Protein AF-A0A819LZ90-F1 (afdb_monomer_lite)

Sequence (327 aa):
RISDEIYHKLECEAYKKFSKEIKFEEFVIPRMIARLITRLNIDGGQPEHDLCINVPKSIDRRTWYDLLGHRDEIICSDRHLNVWLKTIKQIELLFKDKFNNIDLLEIFGKILINRFRVGFIENLFNGRLAIGWAIYLTTSRFNHSCQPDLLQCSYDINMRLKFSDSNKIIPQTTLEFDKLTVSYRHQNDFRLKSPLTYVPNRIQRRTFVSFFFFNCHCIYCNDDLCNRYDESATNHLCYKCGNPLILQLYSQKPNLSIINCISKNNSCQTEQIIDYVNISIIDYTEQSIDIYEEKLSNIQQILHENSILLLQEREKLFFVYQKLIND

pLDDT: mean 72.23, std 19.8, range [34.97, 97.94]

Radius of gyration: 25.4 Å; chains: 1; bounding box: 71×55×56 Å

Secondary structure (DSSP, 8-state):
---HHHHHHHHHHHHHHHTTT--GGGGHHHHHHHHHHHHHHHHTT--SS-SBTTS-TTS----GGGS---HHHHHT-HHHHHHHHHHHHHHHHHSTTTTTTS-HHHHHHHHHHHEEEEESSTTGGG---EEEEEE-TTGGGSEE-SS-SEEEEEETTEEEEEESSTTPPPPSS---TTT-EE-HHHHH-TT-SSTTS----HHHHHHHHGGGT----SHHHH-HHHHHHHHHHTT-B-TTT-PBEEEEE-TT-TTEEEEEE---STTS-S--EEEEEE-GGGSS-TTHHHHHHHHHHHHHHHH-TTHHHHHHHHHHHHHHHHHHHH-

Structure (mmCIF, N/CA/C/O backbone):
data_AF-A0A819LZ90-F1
#
_entry.id   AF-A0A819LZ90-F1
#
loop_
_atom_site.group_PDB
_atom_site.id
_atom_site.type_symbol
_atom_site.label_atom_id
_atom_site.label_alt_id
_atom_site.label_comp_id
_atom_site.label_asym_id
_atom_site.label_entity_id
_atom_site.label_seq_id
_atom_site.pdbx_PDB_ins_code
_atom_site.Cartn_x
_atom_site.Cartn_y
_atom_site.Cartn_z
_atom_site.occupancy
_atom_site.B_iso_or_equiv
_atom_site.auth_seq_id
_atom_site.auth_comp_id
_atom_site.auth_asym_id
_atom_site.auth_atom_id
_atom_site.pdbx_PDB_model_num
ATOM 1 N N . ARG A 1 1 ? -15.320 14.036 0.146 1.00 71.94 1 ARG A N 1
ATOM 2 C CA . ARG A 1 1 ? -14.318 13.882 1.242 1.00 71.94 1 ARG A CA 1
ATOM 3 C C . ARG A 1 1 ? -15.086 13.770 2.552 1.00 71.94 1 ARG A C 1
ATOM 5 O O . ARG A 1 1 ? -16.039 14.514 2.706 1.00 71.94 1 ARG A O 1
ATOM 12 N N . ILE A 1 2 ? -14.730 12.857 3.458 1.00 79.56 2 ILE A N 1
ATOM 13 C CA . ILE A 1 2 ? -15.328 12.870 4.808 1.00 79.56 2 ILE A CA 1
ATOM 14 C C . ILE A 1 2 ? -14.640 13.954 5.636 1.00 79.56 2 ILE A C 1
ATOM 16 O O . ILE A 1 2 ? -13.423 14.116 5.519 1.00 79.56 2 ILE A O 1
ATOM 20 N N . SER A 1 3 ? -15.423 14.700 6.417 1.00 85.94 3 SER A N 1
ATOM 21 C CA . SER A 1 3 ? -14.909 15.736 7.317 1.00 85.94 3 SER A CA 1
ATOM 22 C C . SER A 1 3 ? -13.893 15.140 8.292 1.00 85.94 3 SER A C 1
ATOM 24 O O . SER A 1 3 ? -14.154 14.097 8.895 1.00 85.94 3 SER A O 1
ATOM 26 N N . ASP A 1 4 ? -12.747 15.804 8.467 1.00 87.44 4 ASP A N 1
ATOM 27 C CA . ASP A 1 4 ? -11.732 15.350 9.426 1.00 87.44 4 ASP A CA 1
ATOM 28 C C . ASP A 1 4 ? -12.251 15.398 10.867 1.00 87.44 4 ASP A C 1
ATOM 30 O O . ASP A 1 4 ? -11.802 14.615 11.692 1.00 87.44 4 ASP A O 1
ATOM 34 N N . GLU A 1 5 ? -13.269 16.216 11.155 1.00 91.31 5 GLU A N 1
ATOM 35 C CA . GLU A 1 5 ? -13.910 16.296 12.471 1.00 91.31 5 GLU A CA 1
ATOM 36 C C . GLU A 1 5 ? -14.398 14.929 12.977 1.00 91.31 5 GLU A C 1
ATOM 38 O O . GLU A 1 5 ? -14.218 14.600 14.150 1.00 91.31 5 GLU A O 1
ATOM 43 N N . ILE A 1 6 ? -14.942 14.093 12.084 1.00 89.81 6 ILE A N 1
ATOM 44 C CA . ILE A 1 6 ? -15.429 12.749 12.425 1.00 89.81 6 ILE A CA 1
ATOM 45 C C . ILE A 1 6 ? -14.265 11.867 12.899 1.00 89.81 6 ILE A C 1
ATOM 47 O O . ILE A 1 6 ? -14.357 11.204 13.934 1.00 89.81 6 ILE A O 1
ATOM 51 N N . TYR A 1 7 ? -13.146 11.889 12.171 1.00 90.50 7 TYR A N 1
ATOM 52 C CA . TYR A 1 7 ? -11.953 11.120 12.530 1.00 90.50 7 TYR A CA 1
ATOM 53 C C . TYR A 1 7 ? -11.246 11.698 13.755 1.00 90.50 7 TYR A C 1
ATOM 55 O O . TYR A 1 7 ? -10.801 10.948 14.622 1.00 90.50 7 TYR A O 1
ATOM 63 N N . HIS A 1 8 ? -11.166 13.024 13.850 1.00 90.44 8 HIS A N 1
ATOM 64 C CA . HIS A 1 8 ? -10.570 13.713 14.980 1.00 90.44 8 HIS A CA 1
ATOM 65 C C . HIS A 1 8 ? -11.321 13.387 16.265 1.00 90.44 8 HIS A C 1
ATOM 67 O O . HIS A 1 8 ? -10.682 13.050 17.251 1.00 90.44 8 HIS A O 1
ATOM 73 N N . LYS A 1 9 ? -12.658 13.420 16.268 1.00 90.81 9 LYS A N 1
ATOM 74 C CA . LYS A 1 9 ? -13.456 13.068 17.450 1.00 90.81 9 LYS A CA 1
ATOM 75 C C . LYS A 1 9 ? -13.169 11.639 17.918 1.00 90.81 9 LYS A C 1
ATOM 77 O O . LYS A 1 9 ? -12.928 11.428 19.104 1.00 90.81 9 LYS A O 1
ATOM 82 N N . LEU A 1 10 ? -13.126 10.687 16.981 1.00 87.81 10 LEU A N 1
ATOM 83 C CA . LEU A 1 10 ? -12.808 9.285 17.264 1.00 87.81 10 LEU A CA 1
ATOM 84 C C . LEU A 1 10 ? -11.426 9.119 17.917 1.00 87.81 10 LEU A C 1
ATOM 86 O O . LEU A 1 10 ? -11.282 8.356 18.871 1.00 87.81 10 LEU A O 1
ATOM 90 N N . GLU A 1 11 ? -10.418 9.818 17.399 1.00 89.88 11 GLU A N 1
ATOM 91 C CA . GLU A 1 11 ? -9.031 9.726 17.863 1.00 89.88 11 GLU A CA 1
ATOM 92 C C . GLU A 1 11 ? -8.775 10.539 19.143 1.00 89.88 11 GLU A C 1
ATOM 94 O O . GLU A 1 11 ? -8.084 10.076 20.046 1.00 89.88 11 GLU A O 1
ATOM 99 N N . CYS A 1 12 ? -9.329 11.746 19.247 1.00 89.38 12 CYS A N 1
ATOM 100 C CA . CYS A 1 12 ? -9.069 12.706 20.321 1.00 89.38 12 CYS A CA 1
ATOM 101 C C . CYS A 1 12 ? -9.483 12.159 21.691 1.00 89.38 12 CYS A C 1
ATOM 103 O O . CYS A 1 12 ? -8.743 12.309 22.664 1.00 89.38 12 CYS A O 1
ATOM 105 N N . GLU A 1 13 ? -10.625 11.472 21.768 1.00 83.25 13 GLU A N 1
ATOM 106 C CA . GLU A 1 13 ? -11.078 10.802 22.993 1.00 83.25 13 GLU A CA 1
ATOM 107 C C . GLU A 1 13 ? -10.099 9.709 23.439 1.00 83.25 13 GLU A C 1
ATOM 109 O O . GLU A 1 13 ? -9.698 9.675 24.605 1.00 83.25 13 GLU A O 1
ATOM 114 N N . ALA A 1 14 ? -9.663 8.861 22.502 1.00 83.31 14 ALA A N 1
ATOM 115 C CA . ALA A 1 14 ? -8.694 7.804 22.772 1.00 83.31 14 ALA A CA 1
ATOM 116 C C . ALA A 1 14 ? -7.353 8.394 23.237 1.00 83.31 14 ALA A C 1
ATOM 118 O O . ALA A 1 14 ? -6.800 7.982 24.256 1.00 83.31 14 ALA A O 1
ATOM 119 N N . TYR A 1 15 ? -6.849 9.420 22.551 1.00 83.25 15 TYR A N 1
ATOM 120 C CA . TYR A 1 15 ? -5.551 10.011 22.869 1.00 83.25 15 TYR A CA 1
ATOM 121 C C . TYR A 1 15 ? -5.532 10.807 24.164 1.00 83.25 15 TYR A C 1
ATOM 123 O O . TYR A 1 15 ? -4.546 10.725 24.895 1.00 83.25 15 TYR A O 1
ATOM 131 N N . LYS A 1 16 ? -6.603 11.528 24.509 1.00 85.69 16 LYS A N 1
ATOM 132 C CA . LYS A 1 16 ? -6.686 12.232 25.800 1.00 85.69 16 LYS A CA 1
ATOM 133 C C . LYS A 1 16 ? -6.443 11.283 26.971 1.00 85.69 16 LYS A C 1
ATOM 135 O O . LYS A 1 16 ? -5.742 11.652 27.909 1.00 85.69 16 LYS A O 1
ATOM 140 N N . LYS A 1 17 ? -6.948 10.050 26.875 1.00 82.94 17 LYS A N 1
ATOM 141 C CA . LYS A 1 17 ? -6.811 9.024 27.911 1.00 82.94 17 LYS A CA 1
ATOM 142 C C . LYS A 1 17 ? -5.381 8.487 28.067 1.00 82.94 17 LYS A C 1
ATOM 144 O O . LYS A 1 17 ? -4.990 8.177 29.184 1.00 82.94 17 LYS A O 1
ATOM 149 N N . PHE A 1 18 ? -4.602 8.412 26.984 1.00 80.06 18 PHE A N 1
ATOM 150 C CA . PHE A 1 18 ? -3.294 7.730 26.963 1.00 80.06 18 PHE A CA 1
ATOM 151 C C . PHE A 1 18 ? -2.093 8.639 26.628 1.00 80.06 18 PHE A C 1
ATOM 153 O O . PHE A 1 18 ? -0.970 8.164 26.474 1.00 80.06 18 PHE A O 1
ATOM 160 N N . SER A 1 19 ? -2.309 9.954 26.527 1.00 70.12 19 SER A N 1
ATOM 161 C CA . SER A 1 19 ? -1.333 10.936 26.018 1.00 70.12 19 SER A CA 1
ATOM 162 C C . SER A 1 19 ? -0.007 11.036 26.784 1.00 70.12 19 SER A C 1
ATOM 164 O O . SER A 1 19 ? 0.964 11.540 26.226 1.00 70.12 19 SER A O 1
ATOM 166 N N . LYS A 1 20 ? 0.060 10.578 28.040 1.00 71.69 20 LYS A N 1
ATOM 167 C CA . LYS A 1 20 ? 1.259 10.709 28.886 1.00 71.69 20 LYS A CA 1
ATOM 168 C C . LYS A 1 20 ? 2.236 9.536 28.790 1.00 71.69 20 LYS A C 1
ATOM 170 O O . LYS A 1 20 ? 3.389 9.697 29.169 1.00 71.69 20 LYS A O 1
ATOM 175 N N . GLU A 1 21 ? 1.796 8.380 28.301 1.00 70.75 21 GLU A N 1
ATOM 176 C CA . GLU A 1 21 ? 2.556 7.128 28.444 1.00 70.75 21 GLU A CA 1
ATOM 177 C C . GLU A 1 21 ? 3.064 6.562 27.117 1.00 70.75 21 GLU A C 1
ATOM 179 O O . GLU A 1 21 ? 3.872 5.635 27.123 1.00 70.75 21 GLU A O 1
ATOM 184 N N . ILE A 1 22 ? 2.618 7.092 25.969 1.00 69.94 22 ILE A N 1
ATOM 185 C CA . ILE A 1 22 ? 2.809 6.390 24.698 1.00 69.94 22 ILE A CA 1
ATOM 186 C C . ILE A 1 22 ? 3.332 7.289 23.580 1.00 69.94 22 ILE A C 1
ATOM 188 O O . ILE A 1 22 ? 2.830 8.383 23.331 1.00 69.94 22 ILE A O 1
ATOM 192 N N . LYS A 1 23 ? 4.333 6.778 22.855 1.00 74.81 23 LYS A N 1
ATOM 193 C CA . LYS A 1 23 ? 4.876 7.400 21.645 1.00 74.81 23 LYS A CA 1
ATOM 194 C C . LYS A 1 23 ? 3.886 7.249 20.488 1.00 74.81 23 LYS A C 1
ATOM 196 O O . LYS A 1 23 ? 3.601 6.143 20.035 1.00 74.81 23 LYS A O 1
ATOM 201 N N . PHE A 1 24 ? 3.392 8.375 19.978 1.00 68.25 24 PHE A N 1
ATOM 202 C CA . PHE A 1 24 ? 2.347 8.426 18.946 1.00 68.25 24 PHE A CA 1
ATOM 203 C C . PHE A 1 24 ? 2.719 7.752 17.618 1.00 68.25 24 PHE A C 1
ATOM 205 O O . PHE A 1 24 ? 1.842 7.270 16.900 1.00 68.25 24 PHE A O 1
ATOM 212 N N . GLU A 1 25 ? 4.010 7.696 17.299 1.00 71.56 25 GLU A N 1
ATOM 213 C CA . GLU A 1 25 ? 4.545 7.083 16.077 1.00 71.56 25 GLU A CA 1
ATOM 214 C C . GLU A 1 25 ? 4.212 5.587 15.974 1.00 71.56 25 GLU A C 1
ATOM 216 O O . GLU A 1 25 ? 4.117 5.042 14.876 1.00 71.56 25 GLU A O 1
ATOM 221 N N . GLU A 1 26 ? 3.958 4.922 17.103 1.00 77.00 26 GLU A N 1
ATOM 222 C CA . GLU A 1 26 ? 3.659 3.490 17.135 1.00 77.00 26 GLU A CA 1
ATOM 223 C C . GLU A 1 26 ? 2.219 3.142 16.734 1.00 77.00 26 GLU A C 1
ATOM 225 O O . GLU A 1 26 ? 1.914 1.964 16.557 1.00 77.00 26 GLU A O 1
ATOM 230 N N . PHE A 1 27 ? 1.334 4.133 16.568 1.00 87.12 27 PHE A N 1
ATOM 231 C CA . PHE A 1 27 ? -0.105 3.919 16.362 1.00 87.12 27 PHE A CA 1
ATOM 232 C C . PHE A 1 27 ? -0.605 4.173 14.942 1.00 87.12 27 PHE A C 1
ATOM 234 O O . PHE A 1 27 ? -1.814 4.236 14.717 1.00 87.12 27 PHE A O 1
ATOM 241 N N . VAL A 1 28 ? 0.289 4.309 13.964 1.00 89.44 28 VAL A N 1
ATOM 242 C CA . VAL A 1 28 ? -0.100 4.617 12.579 1.00 89.44 28 VAL A CA 1
ATOM 243 C C . VAL A 1 28 ? -1.114 3.607 12.030 1.00 89.44 28 VAL A C 1
ATOM 245 O O . VAL A 1 28 ? -2.172 4.011 11.553 1.00 89.44 28 VAL A O 1
ATOM 248 N N . ILE A 1 29 ? -0.839 2.303 12.138 1.00 93.06 29 ILE A N 1
ATOM 249 C CA . ILE A 1 29 ? -1.740 1.265 11.611 1.00 93.06 29 ILE A CA 1
ATOM 250 C C . ILE A 1 29 ? -3.075 1.210 12.382 1.00 93.06 29 ILE A C 1
ATOM 252 O O . ILE A 1 29 ? -4.112 1.270 11.718 1.00 93.06 29 ILE A O 1
ATOM 256 N N . PRO A 1 30 ? -3.111 1.180 13.733 1.00 93.75 30 PRO A N 1
ATOM 257 C CA . PRO A 1 30 ? -4.369 1.253 14.486 1.00 93.75 30 PRO A CA 1
ATOM 258 C C . PRO A 1 30 ? -5.264 2.437 14.098 1.00 93.75 30 PRO A C 1
ATOM 260 O O . PRO A 1 30 ? -6.471 2.271 13.927 1.00 93.75 30 PRO A O 1
ATOM 263 N N . ARG A 1 31 ? -4.681 3.628 13.898 1.00 93.25 31 ARG A N 1
ATOM 264 C CA . ARG A 1 31 ? -5.423 4.813 13.436 1.00 93.25 31 ARG A CA 1
ATOM 265 C C . ARG A 1 31 ? -6.001 4.620 12.043 1.00 93.25 31 ARG A C 1
ATOM 267 O O . ARG A 1 31 ? -7.163 4.946 11.816 1.00 93.25 31 ARG A O 1
ATOM 274 N N . MET A 1 32 ? -5.203 4.091 11.112 1.00 95.00 32 MET A N 1
ATOM 275 C CA . MET A 1 32 ? -5.673 3.807 9.754 1.00 95.00 32 MET A CA 1
ATOM 276 C C . MET A 1 32 ? -6.848 2.827 9.769 1.00 95.00 32 MET A C 1
ATOM 278 O O . MET A 1 32 ? -7.833 3.080 9.083 1.00 95.00 32 MET A O 1
ATOM 282 N N . ILE A 1 33 ? -6.782 1.771 10.588 1.00 96.19 33 ILE A N 1
ATOM 283 C CA . ILE A 1 33 ? -7.876 0.804 10.764 1.00 96.19 33 ILE A CA 1
ATOM 284 C C . ILE A 1 33 ? -9.141 1.506 11.272 1.00 96.19 33 ILE A C 1
ATOM 286 O O . ILE A 1 33 ? -10.199 1.384 10.659 1.00 96.19 33 ILE A O 1
ATOM 290 N N . ALA A 1 34 ? -9.037 2.303 12.338 1.00 95.00 34 ALA A N 1
ATOM 291 C CA . ALA A 1 34 ? -10.184 2.997 12.925 1.00 95.00 34 ALA A CA 1
ATOM 292 C C . ALA A 1 34 ? -10.837 4.004 11.955 1.00 95.00 34 ALA A C 1
ATOM 294 O O . ALA A 1 34 ? -12.065 4.042 11.810 1.00 95.00 34 ALA A O 1
ATOM 295 N N . ARG A 1 35 ? -10.021 4.799 11.247 1.00 94.56 35 ARG A N 1
ATOM 296 C CA . ARG A 1 35 ? -10.500 5.735 10.215 1.00 94.56 35 ARG A CA 1
ATOM 297 C C . ARG A 1 35 ? -11.158 4.995 9.053 1.00 94.56 35 ARG A C 1
ATOM 299 O O . ARG A 1 35 ? -12.199 5.430 8.572 1.00 94.56 35 ARG A O 1
ATOM 306 N N . LEU A 1 36 ? -10.588 3.874 8.624 1.00 95.69 36 LEU A N 1
ATOM 307 C CA . LEU A 1 36 ? -11.144 3.073 7.543 1.00 95.69 36 LEU A CA 1
ATOM 308 C C . LEU A 1 36 ? -12.479 2.435 7.928 1.00 95.69 36 LEU A C 1
ATOM 310 O O . LEU A 1 36 ? -13.421 2.546 7.161 1.00 95.69 36 LEU A O 1
ATOM 314 N N . ILE A 1 37 ? -12.610 1.830 9.108 1.00 95.62 37 ILE A N 1
ATOM 315 C CA . ILE A 1 37 ? -13.897 1.279 9.570 1.00 95.62 37 ILE A CA 1
ATOM 316 C C . ILE A 1 37 ? -14.975 2.366 9.568 1.00 95.62 37 ILE A C 1
ATOM 318 O O . ILE A 1 37 ? -16.079 2.166 9.068 1.00 95.62 37 ILE A O 1
ATOM 322 N N . THR A 1 38 ? -14.627 3.556 10.060 1.00 93.62 38 THR A N 1
ATOM 323 C CA . THR A 1 38 ? -15.525 4.716 10.035 1.00 93.62 38 THR A CA 1
ATOM 324 C C . THR A 1 38 ? -15.911 5.101 8.606 1.00 93.62 38 THR A C 1
ATOM 326 O O . THR A 1 38 ? -17.075 5.392 8.345 1.00 93.62 38 THR A O 1
ATOM 329 N N . ARG A 1 39 ? -14.956 5.066 7.667 1.00 93.12 39 ARG A N 1
ATOM 330 C CA . ARG A 1 39 ? -15.201 5.296 6.237 1.00 93.12 39 ARG A CA 1
ATOM 331 C C . ARG A 1 39 ? -16.165 4.258 5.658 1.00 93.12 39 ARG A C 1
ATOM 333 O O . ARG A 1 39 ? -17.146 4.656 5.043 1.00 93.12 39 ARG A O 1
ATOM 340 N N . LEU A 1 40 ? -15.915 2.970 5.904 1.00 94.81 40 LEU A N 1
ATOM 341 C CA . LEU A 1 40 ? -16.737 1.855 5.421 1.00 94.81 40 LEU A CA 1
ATOM 342 C C . LEU A 1 40 ? -18.180 1.946 5.924 1.00 94.81 40 LEU A C 1
ATOM 344 O O . LEU A 1 40 ? -19.102 1.685 5.163 1.00 94.81 40 LEU A O 1
ATOM 348 N N . ASN A 1 41 ? -18.392 2.393 7.162 1.00 93.75 41 ASN A N 1
ATOM 349 C CA . ASN A 1 41 ? -19.737 2.616 7.697 1.00 93.75 41 ASN A CA 1
ATOM 350 C C . ASN A 1 41 ? -20.488 3.772 7.012 1.00 93.75 41 ASN A C 1
ATOM 352 O O . ASN A 1 41 ? -21.708 3.844 7.119 1.00 93.75 41 ASN A O 1
ATOM 356 N N . ILE A 1 42 ? -19.775 4.691 6.354 1.00 93.31 42 ILE A N 1
ATOM 357 C CA . ILE A 1 42 ? -20.359 5.871 5.704 1.00 93.31 42 ILE A CA 1
ATOM 358 C C . ILE A 1 42 ? -20.635 5.614 4.222 1.00 93.31 42 ILE A C 1
ATOM 360 O O . ILE A 1 42 ? -21.714 5.952 3.751 1.00 93.31 42 ILE A O 1
ATOM 364 N N . ASP A 1 43 ? -19.675 5.053 3.483 1.00 93.75 43 ASP A N 1
ATOM 365 C CA . ASP A 1 43 ? -19.783 4.878 2.024 1.00 93.75 43 ASP A CA 1
ATOM 366 C C . ASP A 1 43 ? -19.741 3.419 1.557 1.00 93.75 43 ASP A C 1
ATOM 368 O O . ASP A 1 43 ? -19.630 3.150 0.361 1.00 93.75 43 ASP A O 1
ATOM 372 N N . GLY A 1 44 ? -19.779 2.462 2.484 1.00 94.56 44 GLY A N 1
ATOM 373 C CA . GLY A 1 44 ? -19.741 1.041 2.159 1.00 94.56 44 GLY A CA 1
ATOM 374 C C . GLY A 1 44 ? -18.448 0.589 1.481 1.00 94.56 44 GLY A C 1
ATOM 375 O O . GLY A 1 44 ? -18.433 -0.506 0.936 1.00 94.56 44 GLY A O 1
ATOM 376 N N . GLY A 1 45 ? -17.372 1.387 1.472 1.00 93.06 45 GLY A N 1
ATOM 377 C CA . GLY A 1 45 ? -16.132 1.060 0.758 1.00 93.06 45 GLY A CA 1
ATOM 378 C C . GLY A 1 45 ? -16.130 1.439 -0.723 1.00 93.06 45 GLY A C 1
ATOM 379 O O . GLY A 1 45 ? -15.274 0.956 -1.472 1.00 93.06 45 GLY A O 1
ATOM 380 N N . GLN A 1 46 ? -17.059 2.302 -1.140 1.00 93.25 46 GLN A N 1
ATOM 381 C CA . GLN A 1 46 ? -17.196 2.798 -2.510 1.00 93.25 46 GLN A CA 1
ATOM 382 C C . GLN A 1 46 ? -17.149 4.335 -2.529 1.00 93.25 46 GLN A C 1
ATOM 384 O O . GLN A 1 46 ? -18.182 5.001 -2.593 1.00 93.25 46 GLN A O 1
ATOM 389 N N . PRO A 1 47 ? -15.953 4.945 -2.447 1.00 90.19 47 PRO A N 1
ATOM 390 C CA . PRO A 1 47 ? -15.846 6.396 -2.413 1.00 90.19 47 PRO A CA 1
ATOM 391 C C . PRO A 1 47 ? -16.304 7.026 -3.737 1.00 90.19 47 PRO A C 1
ATOM 393 O O . PRO A 1 47 ? -15.824 6.668 -4.811 1.00 90.19 47 PRO A O 1
ATOM 396 N N . GLU A 1 48 ? -17.160 8.047 -3.654 1.00 87.31 48 GLU A N 1
ATOM 397 C CA . GLU A 1 48 ? -17.668 8.793 -4.824 1.00 87.31 48 GLU A CA 1
ATOM 398 C C . GLU A 1 48 ? -16.550 9.443 -5.664 1.00 87.31 48 GLU A C 1
ATOM 400 O O . GLU A 1 48 ? -16.627 9.555 -6.894 1.00 87.31 48 GLU A O 1
ATOM 405 N N . HIS A 1 49 ? -15.482 9.888 -4.997 1.00 86.00 49 HIS A N 1
ATOM 406 C CA . HIS A 1 49 ? -14.372 10.603 -5.615 1.00 86.00 49 HIS A CA 1
ATOM 407 C C . HIS A 1 49 ? -13.070 9.818 -5.496 1.00 86.00 49 HIS A C 1
ATOM 409 O O . HIS A 1 49 ? -12.672 9.425 -4.399 1.00 86.00 49 HIS A O 1
ATOM 415 N N . ASP A 1 50 ? -12.386 9.670 -6.629 1.00 87.06 50 ASP A N 1
ATOM 416 C CA . ASP A 1 50 ? -11.021 9.165 -6.691 1.00 87.06 50 ASP A CA 1
ATOM 417 C C . ASP A 1 50 ? -10.027 10.305 -6.428 1.00 87.06 50 ASP A C 1
ATOM 419 O O . ASP A 1 50 ? -10.187 11.418 -6.934 1.00 87.06 50 ASP A O 1
ATOM 423 N N . LEU A 1 51 ? -9.002 10.020 -5.628 1.00 90.12 51 LEU A N 1
ATOM 424 C CA . LEU A 1 51 ? -7.903 10.942 -5.342 1.00 90.12 51 LEU A CA 1
ATOM 425 C C . LEU A 1 51 ? -6.742 10.786 -6.336 1.00 90.12 51 LEU A C 1
ATOM 427 O O . LEU A 1 51 ? -5.747 11.501 -6.224 1.00 90.12 51 LEU A O 1
ATOM 431 N N . CYS A 1 52 ? -6.843 9.872 -7.304 1.00 90.44 52 CYS A N 1
ATOM 432 C CA . CYS A 1 52 ? -5.922 9.765 -8.429 1.00 90.44 52 CYS A CA 1
ATOM 433 C C . CYS A 1 52 ? -6.331 10.730 -9.557 1.00 90.44 52 CYS A C 1
ATOM 435 O O . CYS A 1 52 ? -7.133 10.405 -10.429 1.00 90.44 52 CYS A O 1
ATOM 437 N N . ILE A 1 53 ? -5.798 11.953 -9.529 1.00 88.31 53 ILE A N 1
ATOM 438 C CA . ILE A 1 53 ? -6.384 13.090 -10.266 1.00 88.31 53 ILE A CA 1
ATOM 439 C C . ILE A 1 53 ? -6.112 13.113 -11.776 1.00 88.31 53 ILE A C 1
ATOM 441 O O . ILE A 1 53 ? -6.775 13.849 -12.501 1.00 88.31 53 ILE A O 1
ATOM 445 N N . ASN A 1 54 ? -5.123 12.364 -12.258 1.00 86.62 54 ASN A N 1
ATOM 446 C CA . ASN A 1 54 ? -4.686 12.400 -13.657 1.00 86.62 54 ASN A CA 1
ATOM 447 C C . ASN A 1 54 ? -4.927 11.081 -14.396 1.00 86.62 54 ASN A C 1
ATOM 449 O O . ASN A 1 54 ? -4.216 10.741 -15.340 1.00 86.62 54 ASN A O 1
ATOM 453 N N . VAL A 1 55 ? -5.935 10.350 -13.936 1.00 85.12 55 VAL A N 1
ATOM 454 C CA . VAL A 1 55 ? -6.417 9.105 -14.518 1.00 85.12 55 VAL A CA 1
ATOM 455 C C . VAL A 1 55 ? -7.819 9.342 -15.102 1.00 85.12 55 VAL A C 1
ATOM 457 O O . VAL A 1 55 ? -8.577 10.137 -14.536 1.00 85.12 55 VAL A O 1
ATOM 460 N N . PRO A 1 56 ? -8.190 8.713 -16.238 1.00 83.69 56 PRO A N 1
ATOM 461 C CA . PRO A 1 56 ? -9.486 8.954 -16.873 1.00 83.69 56 PRO A CA 1
ATOM 462 C C . PRO A 1 56 ? -10.655 8.642 -15.943 1.00 83.69 56 PRO A C 1
ATOM 464 O O . PRO A 1 56 ? -10.665 7.606 -15.294 1.00 83.69 56 PRO A O 1
ATOM 467 N N . LYS A 1 57 ? -11.696 9.481 -15.917 1.00 84.25 57 LYS A N 1
ATOM 468 C CA . LYS A 1 57 ? -12.899 9.198 -15.107 1.00 84.25 57 LYS A CA 1
ATOM 469 C C . LYS A 1 57 ? -13.687 7.979 -15.599 1.00 84.25 57 LYS A C 1
ATOM 471 O O . LYS A 1 57 ? -14.474 7.445 -14.828 1.00 84.25 57 LYS A O 1
ATOM 476 N N . SER A 1 58 ? -13.489 7.595 -16.860 1.00 84.31 58 SER A N 1
ATOM 477 C CA . SER A 1 58 ? -14.138 6.472 -17.539 1.00 84.31 58 SER A CA 1
ATOM 478 C C . SER A 1 58 ? -13.601 5.105 -17.128 1.00 84.31 58 SER A C 1
ATOM 480 O O . SER A 1 58 ? -14.210 4.104 -17.494 1.00 84.31 58 SER A O 1
ATOM 482 N N . ILE A 1 59 ? -12.466 5.033 -16.421 1.00 85.50 59 ILE A N 1
ATOM 483 C CA . ILE A 1 59 ? -11.962 3.737 -15.976 1.00 85.50 59 ILE A CA 1
ATOM 484 C C . ILE A 1 59 ? -12.907 3.129 -14.946 1.00 85.50 59 ILE A C 1
ATOM 486 O O . ILE A 1 59 ? -13.465 3.821 -14.090 1.00 85.50 59 ILE A O 1
ATOM 490 N N . ASP A 1 60 ? -13.004 1.809 -14.993 1.00 85.69 60 ASP A N 1
ATOM 491 C CA . ASP A 1 60 ? -13.558 1.046 -13.893 1.00 85.69 60 ASP A CA 1
ATOM 492 C C . ASP A 1 60 ? -12.705 1.251 -12.625 1.00 85.69 60 ASP A C 1
ATOM 494 O O . ASP A 1 60 ? -11.466 1.272 -12.674 1.00 85.69 60 ASP A O 1
ATOM 498 N N . ARG A 1 61 ? -13.359 1.428 -11.477 1.00 85.38 61 ARG A N 1
ATOM 499 C CA . ARG A 1 61 ? -12.700 1.743 -10.204 1.00 85.38 61 ARG A CA 1
ATOM 500 C C . ARG A 1 61 ? -12.822 0.561 -9.262 1.00 85.38 61 ARG A C 1
ATOM 502 O O . ARG A 1 61 ? -13.921 0.083 -9.014 1.00 85.38 61 ARG A O 1
ATOM 509 N N . ARG A 1 62 ? -11.696 0.159 -8.664 1.00 90.44 62 ARG A N 1
ATOM 510 C CA . ARG A 1 62 ? -11.729 -0.789 -7.549 1.00 90.44 62 ARG A CA 1
ATOM 511 C C . ARG A 1 62 ? -12.456 -0.177 -6.359 1.00 90.44 62 ARG A C 1
ATOM 513 O O . ARG A 1 62 ? -12.305 1.006 -6.050 1.00 90.44 62 ARG A O 1
ATOM 520 N N . THR A 1 63 ? -13.185 -1.027 -5.669 1.00 94.56 63 THR A N 1
ATOM 521 C CA . THR A 1 63 ? -13.760 -0.805 -4.352 1.00 94.56 63 THR A CA 1
ATOM 522 C C . THR A 1 63 ? -12.798 -1.304 -3.273 1.00 94.56 63 THR A C 1
ATOM 524 O O . THR A 1 63 ? -11.794 -1.967 -3.548 1.00 94.56 63 THR A O 1
ATOM 527 N N . TRP A 1 64 ? -13.103 -1.008 -2.010 1.00 95.94 64 TRP A N 1
ATOM 528 C CA . TRP A 1 64 ? -12.380 -1.583 -0.873 1.00 95.94 64 TRP A CA 1
ATOM 529 C C . TRP A 1 64 ? -12.359 -3.123 -0.888 1.00 95.94 64 TRP A C 1
ATOM 531 O O . TRP A 1 64 ? -11.370 -3.752 -0.495 1.00 95.94 64 TRP A O 1
ATOM 541 N N . TYR A 1 65 ? -13.450 -3.746 -1.334 1.00 96.56 65 TYR A N 1
ATOM 542 C CA . TYR A 1 65 ? -13.591 -5.199 -1.302 1.00 96.56 65 TYR A CA 1
ATOM 543 C C . TYR A 1 65 ? -12.694 -5.895 -2.326 1.00 96.56 65 TYR A C 1
ATOM 545 O O . TYR A 1 65 ? -12.244 -7.001 -2.047 1.00 96.56 65 TYR A O 1
ATOM 553 N N . ASP A 1 66 ? -12.313 -5.203 -3.402 1.00 95.62 66 ASP A N 1
ATOM 554 C CA . ASP A 1 66 ? -11.413 -5.721 -4.442 1.00 95.62 66 ASP A CA 1
ATOM 555 C C . ASP A 1 66 ? -9.935 -5.753 -4.021 1.00 95.62 66 ASP A C 1
ATOM 557 O O . ASP A 1 66 ? -9.086 -6.281 -4.741 1.00 95.62 66 ASP A O 1
ATOM 561 N N . LEU A 1 67 ? -9.583 -5.146 -2.883 1.00 96.44 67 LEU A N 1
ATOM 562 C CA . LEU A 1 67 ? -8.214 -5.185 -2.369 1.00 96.44 67 LEU A CA 1
ATOM 563 C C . LEU A 1 67 ? -7.883 -6.564 -1.797 1.00 96.44 67 LEU A C 1
ATOM 565 O O . LEU A 1 67 ? -8.676 -7.125 -1.046 1.00 96.44 67 LEU A O 1
ATOM 569 N N . LEU A 1 68 ? -6.680 -7.062 -2.075 1.00 95.00 68 LEU A N 1
ATOM 570 C CA . LEU A 1 68 ? -6.176 -8.300 -1.479 1.00 95.00 68 LEU A CA 1
ATOM 571 C C . LEU A 1 68 ? -5.824 -8.084 0.003 1.00 95.00 68 LEU A C 1
ATOM 573 O O . LEU A 1 68 ? -5.264 -7.043 0.352 1.00 95.00 68 LEU A O 1
ATOM 577 N N . GLY A 1 69 ? -6.161 -9.055 0.857 1.00 95.06 69 GLY A N 1
ATOM 578 C CA . GLY A 1 69 ? -5.879 -9.034 2.298 1.00 95.06 69 GLY A CA 1
ATOM 579 C C . GLY A 1 69 ? -4.712 -9.922 2.742 1.00 95.06 69 GLY A C 1
ATOM 580 O O . GLY A 1 69 ? -4.057 -9.598 3.725 1.00 95.06 69 GLY A O 1
ATOM 581 N N . HIS A 1 70 ? -4.409 -11.005 2.016 1.00 95.75 70 HIS A N 1
ATOM 582 C CA . HIS A 1 70 ? -3.380 -12.001 2.377 1.00 95.75 70 HIS A CA 1
ATOM 583 C C . HIS A 1 70 ? -3.467 -12.502 3.830 1.00 95.75 70 HIS A C 1
ATOM 585 O O . HIS A 1 70 ? -2.469 -12.602 4.549 1.00 95.75 70 HIS A O 1
ATOM 591 N N . ARG A 1 71 ? -4.693 -12.765 4.297 1.00 96.31 71 ARG A N 1
ATOM 592 C CA . ARG A 1 71 ? -4.974 -13.184 5.674 1.00 96.31 71 ARG A CA 1
ATOM 593 C C . ARG A 1 71 ? -4.178 -14.427 6.070 1.00 96.31 71 ARG A C 1
ATOM 595 O O . ARG A 1 71 ? -3.557 -14.445 7.133 1.00 96.31 71 ARG A O 1
ATOM 602 N N . ASP A 1 72 ? -4.198 -15.447 5.223 1.00 95.81 72 ASP A N 1
ATOM 603 C CA . ASP A 1 72 ? -3.594 -16.742 5.530 1.00 95.81 72 ASP A CA 1
ATOM 604 C C . ASP A 1 72 ? -2.062 -16.651 5.505 1.00 95.81 72 ASP A C 1
ATOM 606 O O . ASP A 1 72 ? -1.385 -17.179 6.388 1.00 95.81 72 ASP A O 1
ATOM 610 N N . GLU A 1 73 ? -1.497 -15.886 4.572 1.00 95.56 73 GLU A N 1
ATOM 611 C CA . GLU A 1 73 ? -0.058 -15.648 4.486 1.00 95.56 73 GLU A CA 1
ATOM 612 C C . GLU A 1 73 ? 0.465 -14.817 5.666 1.00 95.56 73 GLU A C 1
ATOM 614 O O . GLU A 1 73 ? 1.593 -15.031 6.119 1.00 95.56 73 GLU A O 1
ATOM 619 N N . ILE A 1 74 ? -0.347 -13.904 6.213 1.00 93.69 74 ILE A N 1
ATOM 620 C CA . ILE A 1 74 ? -0.016 -13.167 7.441 1.00 93.69 74 ILE A CA 1
ATOM 621 C C . ILE A 1 74 ? 0.056 -14.114 8.640 1.00 93.69 74 ILE A C 1
ATOM 623 O O . ILE A 1 74 ? 1.003 -14.011 9.420 1.00 93.69 74 ILE A O 1
ATOM 627 N N . ILE A 1 75 ? -0.906 -15.031 8.785 1.00 95.25 75 ILE A N 1
ATOM 628 C CA . ILE A 1 75 ? -0.931 -16.013 9.884 1.00 95.25 75 ILE A CA 1
ATOM 629 C C . ILE A 1 75 ? 0.290 -16.935 9.808 1.00 95.25 75 ILE A C 1
ATOM 631 O O . ILE A 1 75 ? 0.912 -17.213 10.829 1.00 95.25 75 ILE A O 1
ATOM 635 N N . CYS A 1 76 ? 0.665 -17.359 8.602 1.00 92.94 76 CYS A N 1
ATOM 636 C CA . CYS A 1 76 ? 1.807 -18.243 8.369 1.00 92.94 76 CYS A CA 1
ATOM 637 C C . CYS A 1 76 ? 3.173 -17.536 8.424 1.00 92.94 76 CYS A C 1
ATOM 639 O O . CYS A 1 76 ? 4.207 -18.191 8.303 1.00 92.94 76 CYS A O 1
ATOM 641 N N . SER A 1 77 ? 3.214 -16.209 8.572 1.00 91.94 77 SER A N 1
ATOM 642 C CA . SER A 1 77 ? 4.454 -15.437 8.572 1.00 91.94 77 SER A CA 1
ATOM 643 C C . SER A 1 77 ? 4.740 -14.848 9.948 1.00 91.94 77 SER A C 1
ATOM 645 O O . SER A 1 77 ? 4.167 -13.820 10.305 1.00 91.94 77 SER A O 1
ATOM 647 N N . ASP A 1 78 ? 5.713 -15.408 10.677 1.00 91.06 78 ASP A N 1
ATOM 648 C CA . ASP A 1 78 ? 6.109 -14.944 12.021 1.00 91.06 78 ASP A CA 1
ATOM 649 C C . ASP A 1 78 ? 6.304 -13.428 12.095 1.00 91.06 78 ASP A C 1
ATOM 651 O O . ASP A 1 78 ? 5.863 -12.754 13.029 1.00 91.06 78 ASP A O 1
ATOM 655 N N . ARG A 1 79 ? 6.952 -12.855 11.076 1.00 89.69 79 ARG A N 1
ATOM 656 C CA . ARG A 1 79 ? 7.179 -11.412 10.994 1.00 89.69 79 ARG A CA 1
ATOM 657 C C . ARG A 1 79 ? 5.864 -10.632 10.958 1.00 89.69 79 ARG A C 1
ATOM 659 O O . ARG A 1 79 ? 5.730 -9.652 11.688 1.00 89.69 79 ARG A O 1
ATOM 666 N N . HIS A 1 80 ? 4.927 -11.013 10.094 1.00 92.38 80 HIS A N 1
ATOM 667 C CA . HIS A 1 80 ? 3.672 -10.282 9.919 1.00 92.38 80 HIS A CA 1
ATOM 668 C C . HIS A 1 80 ? 2.700 -10.554 11.064 1.00 92.38 80 HIS A C 1
ATOM 670 O O . HIS A 1 80 ? 2.090 -9.609 11.567 1.00 92.38 80 HIS A O 1
ATOM 676 N N . LEU A 1 81 ? 2.639 -11.797 11.541 1.00 94.81 81 LEU A N 1
ATOM 677 C CA . LEU A 1 81 ? 1.863 -12.192 12.707 1.00 94.81 81 LEU A CA 1
ATOM 678 C C . LEU A 1 81 ? 2.268 -11.384 13.944 1.00 94.81 81 LEU A C 1
ATOM 680 O O . LEU A 1 81 ? 1.408 -10.842 14.629 1.00 94.81 81 LEU A O 1
ATOM 684 N N . ASN A 1 82 ? 3.566 -11.199 14.197 1.00 93.81 82 ASN A N 1
ATOM 685 C CA . ASN A 1 82 ? 4.028 -10.376 15.320 1.00 93.81 82 ASN A CA 1
ATOM 686 C C . ASN A 1 82 ? 3.595 -8.904 15.202 1.00 93.81 82 ASN A C 1
ATOM 688 O O . ASN A 1 82 ? 3.203 -8.286 16.196 1.00 93.81 82 ASN A O 1
ATOM 692 N N . VAL A 1 83 ? 3.620 -8.331 13.992 1.00 92.62 83 VAL A N 1
ATOM 693 C CA . VAL A 1 83 ? 3.121 -6.964 13.751 1.00 92.62 83 VAL A CA 1
ATOM 694 C C . VAL A 1 83 ? 1.610 -6.892 13.978 1.00 92.62 83 VAL A C 1
ATOM 696 O O . VAL A 1 83 ? 1.132 -5.943 14.605 1.00 92.62 83 VAL A O 1
ATOM 699 N N . TRP A 1 84 ? 0.862 -7.895 13.520 1.00 96.12 84 TRP A N 1
ATOM 700 C CA . TRP A 1 84 ? -0.573 -8.015 13.755 1.00 96.12 84 TRP A CA 1
ATOM 701 C C . TRP A 1 84 ? -0.900 -8.101 15.253 1.00 96.12 84 TRP A C 1
ATOM 703 O O . TRP A 1 84 ? -1.676 -7.291 15.757 1.00 96.12 84 TRP A O 1
ATOM 713 N N . LEU A 1 85 ? -0.241 -8.996 15.994 1.00 96.31 85 LEU A N 1
ATOM 714 C CA . LEU A 1 85 ? -0.431 -9.170 17.439 1.00 96.31 85 LEU A CA 1
ATOM 715 C C . LEU A 1 85 ? -0.102 -7.898 18.234 1.00 96.31 85 LEU A C 1
ATOM 717 O O . LEU A 1 85 ? -0.764 -7.593 19.227 1.00 96.31 85 LEU A O 1
ATOM 721 N N . LYS A 1 86 ? 0.900 -7.121 17.805 1.00 94.81 86 LYS A N 1
ATOM 722 C CA . LYS A 1 86 ? 1.156 -5.794 18.385 1.00 94.81 86 LYS A CA 1
ATOM 723 C C . LYS A 1 86 ? 0.018 -4.821 18.057 1.00 94.81 86 LYS A C 1
ATOM 725 O O . LYS A 1 86 ? -0.449 -4.110 18.942 1.00 94.81 86 LYS A O 1
ATOM 730 N N . THR A 1 87 ? -0.432 -4.806 16.805 1.00 95.00 87 THR A N 1
ATOM 731 C CA . THR A 1 87 ? -1.482 -3.902 16.314 1.00 95.00 87 THR A CA 1
ATOM 732 C C . THR A 1 87 ? -2.814 -4.138 17.025 1.00 95.00 87 THR A C 1
ATOM 734 O O . THR A 1 87 ? -3.444 -3.172 17.450 1.00 95.00 87 THR A O 1
ATOM 737 N N . ILE A 1 88 ? -3.236 -5.393 17.216 1.00 95.69 88 ILE A N 1
ATOM 738 C CA . ILE A 1 88 ? -4.519 -5.695 17.867 1.00 95.69 88 ILE A CA 1
ATOM 739 C C . ILE A 1 88 ? -4.538 -5.235 19.328 1.00 95.69 88 ILE A C 1
ATOM 741 O O . ILE A 1 88 ? -5.475 -4.553 19.729 1.00 95.69 88 ILE A O 1
ATOM 745 N N . LYS A 1 89 ? -3.448 -5.445 20.081 1.00 93.38 89 LYS A N 1
ATOM 746 C CA . LYS A 1 89 ? -3.308 -4.926 21.456 1.00 93.38 89 LYS A CA 1
ATOM 747 C C . LYS A 1 89 ? -3.431 -3.402 21.513 1.00 93.38 89 LYS A C 1
ATOM 749 O O . LYS A 1 89 ? -4.031 -2.849 22.431 1.00 93.38 89 LYS A O 1
ATOM 754 N N . GLN A 1 90 ? -2.866 -2.703 20.528 1.00 92.81 90 GLN A N 1
ATOM 755 C CA . GLN A 1 90 ? -2.981 -1.246 20.427 1.00 92.81 90 GLN A CA 1
ATOM 756 C C . GLN A 1 90 ? -4.413 -0.800 20.092 1.00 92.81 90 GLN A C 1
ATOM 758 O O . GLN A 1 90 ? -4.871 0.213 20.618 1.00 92.81 90 GLN A O 1
ATOM 763 N N . ILE A 1 91 ? -5.126 -1.540 19.238 1.00 93.19 91 ILE A N 1
ATOM 764 C CA . ILE A 1 91 ? -6.538 -1.274 18.929 1.00 93.19 91 ILE A CA 1
ATOM 765 C C . ILE A 1 91 ? -7.407 -1.489 20.166 1.00 93.19 91 ILE A C 1
ATOM 767 O O . ILE A 1 91 ? -8.213 -0.620 20.481 1.00 93.19 91 ILE A O 1
ATOM 771 N N . GLU A 1 92 ? -7.223 -2.592 20.890 1.00 91.88 92 GLU A N 1
ATOM 772 C CA . GLU A 1 92 ? -7.950 -2.886 22.133 1.00 91.88 92 GLU A CA 1
ATOM 773 C C . GLU A 1 92 ? -7.733 -1.797 23.189 1.00 91.88 92 GLU A C 1
ATOM 775 O O . GLU A 1 92 ? -8.670 -1.402 23.885 1.00 91.88 92 GLU A O 1
ATOM 780 N N . LEU A 1 93 ? -6.512 -1.262 23.272 1.00 89.81 93 LEU A N 1
ATOM 781 C CA . LEU A 1 93 ? -6.178 -0.161 24.168 1.00 89.81 93 LEU A CA 1
ATOM 782 C C . LEU A 1 93 ? -6.897 1.142 23.778 1.00 89.81 93 LEU A C 1
ATOM 784 O O . LEU A 1 93 ? -7.514 1.783 24.629 1.00 89.81 93 LEU A O 1
ATOM 788 N N . LEU A 1 94 ? -6.814 1.543 22.505 1.00 88.88 94 LEU A N 1
ATOM 789 C CA . LEU A 1 94 ? -7.301 2.844 22.025 1.00 88.88 94 LEU A CA 1
ATOM 790 C C . LEU A 1 94 ? -8.813 2.875 21.762 1.00 88.88 94 LEU A C 1
ATOM 792 O O . LEU A 1 94 ? -9.465 3.890 21.999 1.00 88.88 94 LEU A O 1
ATOM 796 N N . PHE A 1 95 ? -9.372 1.776 21.265 1.00 90.19 95 PHE A N 1
ATOM 797 C CA . PHE A 1 95 ? -10.729 1.686 20.722 1.00 90.19 95 PHE A CA 1
ATOM 798 C C . PHE A 1 95 ? -11.502 0.508 21.321 1.00 90.19 95 PHE A C 1
ATOM 800 O O . PHE A 1 95 ? -12.255 -0.167 20.617 1.00 90.19 95 PHE A O 1
ATOM 807 N N . LYS A 1 96 ? -11.304 0.266 22.622 1.00 86.31 96 LYS A N 1
ATOM 808 C CA . LYS A 1 96 ? -11.923 -0.827 23.377 1.00 86.31 96 LYS A CA 1
ATOM 809 C C . LYS A 1 96 ? -13.402 -1.019 23.016 1.00 86.31 96 LYS A C 1
ATOM 811 O O . LYS A 1 96 ? -14.165 -0.054 23.002 1.00 86.31 96 LYS A O 1
ATOM 816 N N . ASP A 1 97 ? -13.772 -2.262 22.717 1.00 85.88 97 ASP A N 1
ATOM 817 C CA . ASP A 1 97 ? -15.130 -2.722 22.394 1.00 85.88 97 ASP A CA 1
ATOM 818 C C . ASP A 1 97 ? -15.772 -2.126 21.121 1.00 85.88 97 ASP A C 1
ATOM 820 O O . ASP A 1 97 ? -16.857 -2.552 20.728 1.00 85.88 97 ASP A O 1
ATOM 824 N N . LYS A 1 98 ? -15.122 -1.183 20.416 1.00 85.75 98 LYS A N 1
ATOM 825 C CA . LYS A 1 98 ? -15.721 -0.521 19.239 1.00 85.75 98 LYS A CA 1
ATOM 826 C C . LYS A 1 98 ? -15.787 -1.406 17.992 1.00 85.75 98 LYS A C 1
ATOM 828 O O . LYS A 1 98 ? -16.610 -1.139 17.120 1.00 85.75 98 LYS A O 1
ATOM 833 N N . PHE A 1 99 ? -14.925 -2.418 17.877 1.00 90.50 99 PHE A N 1
ATOM 834 C CA . PHE A 1 99 ? -14.707 -3.150 16.621 1.00 90.50 99 PHE A CA 1
ATOM 835 C C . PHE A 1 99 ? -14.845 -4.679 16.744 1.00 90.50 99 PHE A C 1
ATOM 837 O O . PHE A 1 99 ? -14.330 -5.407 15.902 1.00 90.50 99 PHE A O 1
ATOM 844 N N . ASN A 1 100 ? -15.556 -5.177 17.762 1.00 87.56 100 ASN A N 1
ATOM 845 C CA . ASN A 1 100 ? -15.616 -6.613 18.089 1.00 87.56 100 ASN A CA 1
ATOM 846 C C . ASN A 1 100 ? -16.253 -7.496 16.994 1.00 87.56 100 ASN A C 1
ATOM 848 O O . ASN A 1 100 ? -15.956 -8.682 16.924 1.00 87.56 100 ASN A O 1
ATOM 852 N N . ASN A 1 101 ? -17.101 -6.926 16.133 1.00 90.81 101 ASN A N 1
ATOM 853 C CA . ASN A 1 101 ? -17.802 -7.654 15.064 1.00 90.81 101 ASN A CA 1
ATOM 854 C C . ASN A 1 101 ? -17.155 -7.471 13.681 1.00 90.81 101 ASN A C 1
ATOM 856 O O . ASN A 1 101 ? -17.799 -7.703 12.660 1.00 90.81 101 ASN A O 1
ATOM 860 N N . ILE A 1 102 ? -15.919 -6.977 13.633 1.00 94.31 102 ILE A N 1
ATOM 861 C CA . ILE A 1 102 ? -15.218 -6.654 12.391 1.00 94.31 102 ILE A CA 1
ATOM 862 C C . ILE A 1 102 ? -14.034 -7.602 12.240 1.00 94.31 102 ILE A C 1
ATOM 864 O O . ILE A 1 102 ? -13.273 -7.798 13.187 1.00 94.31 102 ILE A O 1
ATOM 868 N N . ASP A 1 103 ? -13.840 -8.149 11.037 1.00 96.31 103 ASP A N 1
ATOM 869 C CA . ASP A 1 103 ? -12.625 -8.898 10.713 1.00 96.31 103 ASP A CA 1
ATOM 870 C C . ASP A 1 103 ? -11.434 -7.935 10.582 1.00 96.31 103 ASP A C 1
ATOM 872 O O . ASP A 1 103 ? -11.079 -7.441 9.508 1.00 96.31 103 ASP A O 1
ATOM 876 N N . LEU A 1 104 ? -10.840 -7.611 11.728 1.00 97.31 104 LEU A N 1
ATOM 877 C CA . LEU A 1 104 ? -9.726 -6.678 11.811 1.00 97.31 104 LEU A CA 1
ATOM 878 C C . LEU A 1 104 ? -8.453 -7.227 11.159 1.00 97.31 104 LEU A C 1
ATOM 880 O O . LEU A 1 104 ? -7.621 -6.424 10.735 1.00 97.31 104 LEU A O 1
ATOM 884 N N . LEU A 1 105 ? -8.297 -8.552 11.061 1.00 97.50 105 LEU A N 1
ATOM 885 C CA . LEU A 1 105 ? -7.134 -9.159 10.418 1.00 97.50 105 LEU A CA 1
ATOM 886 C C . LEU A 1 105 ? -7.193 -8.953 8.901 1.00 97.50 105 LEU A C 1
ATOM 888 O O . LEU A 1 105 ? -6.194 -8.550 8.305 1.00 97.50 105 LEU A O 1
ATOM 892 N N . GLU A 1 106 ? -8.366 -9.137 8.294 1.00 97.62 106 GLU A N 1
ATOM 893 C CA . GLU A 1 106 ? -8.573 -8.852 6.869 1.00 97.62 106 GLU A CA 1
ATOM 894 C C . GLU A 1 106 ? -8.325 -7.369 6.552 1.00 97.62 106 GLU A C 1
ATOM 896 O O . GLU A 1 106 ? -7.608 -7.023 5.609 1.00 97.62 106 GLU A O 1
ATOM 901 N N . ILE A 1 107 ? -8.847 -6.463 7.388 1.00 97.94 107 ILE A N 1
ATOM 902 C CA . ILE A 1 107 ? -8.601 -5.023 7.233 1.00 97.94 107 ILE A CA 1
ATOM 903 C C . ILE A 1 107 ? -7.112 -4.692 7.381 1.00 97.94 107 ILE A C 1
ATOM 905 O O . ILE A 1 107 ? -6.563 -3.920 6.587 1.00 97.94 107 ILE A O 1
ATOM 909 N N . PHE A 1 108 ? -6.456 -5.258 8.394 1.00 97.81 108 PHE A N 1
ATOM 910 C CA . PHE A 1 108 ? -5.029 -5.077 8.626 1.00 97.81 108 PHE A CA 1
ATOM 911 C C . PHE A 1 108 ? -4.217 -5.504 7.407 1.00 97.81 108 PHE A C 1
ATOM 913 O O . PHE A 1 108 ? -3.371 -4.734 6.952 1.00 97.81 108 PHE A O 1
ATOM 920 N N . GLY A 1 109 ? -4.502 -6.680 6.854 1.00 97.19 109 GLY A N 1
ATOM 921 C CA . GLY A 1 109 ? -3.810 -7.206 5.689 1.00 97.19 109 GLY A CA 1
ATOM 922 C C . GLY A 1 109 ? -3.986 -6.336 4.445 1.00 97.19 109 GLY A C 1
ATOM 923 O O . GLY A 1 109 ? -2.997 -5.931 3.824 1.00 97.19 109 GLY A O 1
ATOM 924 N N . LYS A 1 110 ? -5.220 -5.897 4.163 1.00 97.56 110 LYS A N 1
ATOM 925 C CA . LYS A 1 110 ? -5.499 -4.953 3.068 1.00 97.56 110 LYS A CA 1
ATOM 926 C C . LYS A 1 110 ? -4.740 -3.636 3.239 1.00 97.56 110 LYS A C 1
ATOM 928 O O . LYS A 1 110 ? -4.146 -3.147 2.278 1.00 97.56 110 LYS A O 1
ATOM 933 N N . ILE A 1 111 ? -4.700 -3.066 4.448 1.00 96.25 111 ILE A N 1
ATOM 934 C CA . ILE A 1 111 ? -3.909 -1.854 4.738 1.00 96.25 111 ILE A CA 1
ATOM 935 C C . ILE A 1 111 ? -2.413 -2.118 4.576 1.00 96.25 111 ILE A C 1
ATOM 937 O O . ILE A 1 111 ? -1.683 -1.251 4.097 1.00 96.25 111 ILE A O 1
ATOM 941 N N . LEU A 1 112 ? -1.935 -3.278 5.019 1.00 92.94 112 LEU A N 1
ATOM 942 C CA . LEU A 1 112 ? -0.517 -3.605 5.064 1.00 92.94 112 LEU A CA 1
ATOM 943 C C . LEU A 1 112 ? 0.127 -3.549 3.681 1.00 92.94 112 LEU A C 1
ATOM 945 O O . LEU A 1 112 ? 1.210 -2.977 3.550 1.00 92.94 112 LEU A O 1
ATOM 949 N N . ILE A 1 113 ? -0.558 -4.092 2.676 1.00 92.38 113 ILE A N 1
ATOM 950 C CA . ILE A 1 113 ? -0.019 -4.235 1.321 1.00 92.38 113 ILE A CA 1
ATOM 951 C C . ILE A 1 113 ? -0.469 -3.117 0.363 1.00 92.38 113 ILE A C 1
ATOM 953 O O . ILE A 1 113 ? 0.239 -2.836 -0.599 1.00 92.38 113 ILE A O 1
ATOM 957 N N . ASN A 1 114 ? -1.622 -2.471 0.607 1.00 94.56 114 ASN A N 1
ATOM 958 C CA . ASN A 1 114 ? -2.213 -1.483 -0.316 1.00 94.56 114 ASN A CA 1
ATOM 959 C C . ASN A 1 114 ? -2.076 -0.027 0.157 1.00 94.56 114 ASN A C 1
ATOM 961 O O . ASN A 1 114 ? -2.672 0.873 -0.440 1.00 94.56 114 ASN A O 1
ATOM 965 N N . ARG A 1 115 ? -1.348 0.239 1.248 1.00 92.81 115 ARG A N 1
ATOM 966 C CA . ARG A 1 115 ? -1.090 1.619 1.678 1.00 92.81 115 ARG A CA 1
ATOM 967 C C . ARG A 1 115 ? 0.030 2.256 0.865 1.00 92.81 115 ARG A C 1
ATOM 969 O O . ARG A 1 115 ? 1.034 1.633 0.532 1.00 92.81 115 ARG A O 1
ATOM 976 N N . PHE A 1 116 ? -0.121 3.548 0.644 1.00 90.69 116 PHE A N 1
ATOM 977 C CA . PHE A 1 116 ? 0.834 4.402 -0.036 1.00 90.69 116 PHE A CA 1
ATOM 978 C C . PHE A 1 116 ? 1.258 5.510 0.905 1.00 90.69 116 PHE A C 1
ATOM 980 O O . PHE A 1 116 ? 0.474 5.967 1.745 1.00 90.69 116 PHE A O 1
ATOM 987 N N . ARG A 1 117 ? 2.496 5.964 0.753 1.00 85.50 117 ARG A N 1
ATOM 988 C CA . ARG A 1 117 ? 2.935 7.165 1.447 1.00 85.50 117 ARG A CA 1
ATOM 989 C C . ARG A 1 117 ? 2.244 8.378 0.872 1.00 85.50 117 ARG A C 1
ATOM 991 O O . ARG A 1 117 ? 1.881 8.416 -0.297 1.00 85.50 117 ARG A O 1
ATOM 998 N N . VAL A 1 118 ? 2.101 9.357 1.744 1.00 85.88 118 VAL A N 1
ATOM 999 C CA . VAL A 1 118 ? 1.561 10.667 1.443 1.00 85.88 118 VAL A CA 1
ATOM 1000 C C . VAL A 1 118 ? 2.671 11.670 1.683 1.00 85.88 118 VAL A C 1
ATOM 1002 O O . VAL A 1 118 ? 3.260 11.668 2.764 1.00 85.88 118 VAL A O 1
ATOM 1005 N N . GLY A 1 119 ? 2.997 12.495 0.694 1.00 78.00 119 GLY A N 1
ATOM 1006 C CA . GLY A 1 119 ? 4.125 13.410 0.773 1.00 78.00 119 GLY A CA 1
ATOM 1007 C C . GLY A 1 119 ? 3.728 14.877 0.678 1.00 78.00 119 GLY A C 1
ATOM 1008 O O . GLY A 1 119 ? 2.674 15.239 0.161 1.00 78.00 119 GLY A O 1
ATOM 1009 N N . PHE A 1 120 ? 4.599 15.726 1.216 1.00 71.44 120 PHE A N 1
ATOM 1010 C CA . PHE A 1 120 ? 4.324 17.154 1.400 1.00 71.44 120 PHE A CA 1
ATOM 1011 C C . PHE A 1 120 ? 4.755 18.036 0.222 1.00 71.44 120 PHE A C 1
ATOM 1013 O O . PHE A 1 120 ? 4.322 19.177 0.122 1.00 71.44 120 PHE A O 1
ATOM 1020 N N . ILE A 1 121 ? 5.628 17.544 -0.661 1.00 65.75 121 ILE A N 1
ATOM 1021 C CA . ILE A 1 121 ? 6.213 18.331 -1.756 1.00 65.75 121 ILE A CA 1
ATOM 1022 C C . ILE A 1 121 ? 5.988 17.585 -3.067 1.00 65.75 121 ILE A C 1
ATOM 1024 O O . ILE A 1 121 ? 6.236 16.387 -3.149 1.00 65.75 121 ILE A O 1
ATOM 1028 N N . GLU A 1 122 ? 5.555 18.306 -4.100 1.00 59.62 122 GLU A N 1
ATOM 1029 C CA . GLU A 1 122 ? 5.234 17.772 -5.434 1.00 59.62 122 GLU A CA 1
ATOM 1030 C C . GLU A 1 122 ? 6.426 17.040 -6.087 1.00 59.62 122 GLU A C 1
ATOM 1032 O O . GLU A 1 122 ? 6.257 16.118 -6.885 1.00 59.62 122 GLU A O 1
ATOM 1037 N N . ASN A 1 123 ? 7.645 17.362 -5.642 1.00 55.47 123 ASN A N 1
ATOM 1038 C CA . ASN A 1 123 ? 8.904 16.737 -6.040 1.00 55.47 123 ASN A CA 1
ATOM 1039 C C . ASN A 1 123 ? 9.214 15.410 -5.316 1.00 55.47 123 ASN A C 1
ATOM 1041 O O . ASN A 1 123 ? 10.384 15.084 -5.125 1.00 55.47 123 ASN A O 1
ATOM 1045 N N . LEU A 1 124 ? 8.218 14.605 -4.928 1.00 53.81 124 LEU A N 1
ATOM 1046 C CA . LEU A 1 124 ? 8.471 13.285 -4.317 1.00 53.81 124 LEU A CA 1
ATOM 1047 C C . LEU A 1 124 ? 9.202 12.304 -5.223 1.00 53.81 124 LEU A C 1
ATOM 1049 O O . LEU A 1 124 ? 9.799 11.365 -4.701 1.00 53.81 124 LEU A O 1
ATOM 1053 N N . PHE A 1 125 ? 9.247 12.541 -6.537 1.00 55.78 125 PHE A N 1
ATOM 1054 C CA . PHE A 1 125 ? 10.168 11.793 -7.391 1.00 55.78 125 PHE A CA 1
ATOM 1055 C C . PHE A 1 125 ? 11.619 11.925 -6.908 1.00 55.78 125 PHE A C 1
ATOM 1057 O O . PHE A 1 125 ? 12.378 10.992 -7.088 1.00 55.78 125 PHE A O 1
ATOM 1064 N N . ASN A 1 126 ? 11.986 13.005 -6.210 1.00 52.09 126 ASN A N 1
ATOM 1065 C CA . ASN A 1 126 ? 13.332 13.239 -5.679 1.00 52.09 126 ASN A CA 1
ATOM 1066 C C . ASN A 1 126 ? 13.488 12.867 -4.187 1.00 52.09 126 ASN A C 1
ATOM 1068 O O . ASN A 1 126 ? 14.534 13.141 -3.588 1.00 52.09 126 ASN A O 1
ATOM 1072 N N . GLY A 1 127 ? 12.464 12.253 -3.578 1.00 52.97 127 GLY A N 1
ATOM 1073 C CA . GLY A 1 127 ? 12.361 12.074 -2.127 1.00 52.97 127 GLY A CA 1
ATOM 1074 C C . GLY A 1 127 ? 12.195 13.429 -1.424 1.00 52.97 127 GLY A C 1
ATOM 1075 O O . GLY A 1 127 ? 12.673 14.463 -1.870 1.00 52.97 127 GLY A O 1
ATOM 1076 N N . ARG A 1 128 ? 11.584 13.532 -0.250 1.00 54.66 128 ARG A N 1
ATOM 1077 C CA . ARG A 1 128 ? 12.330 13.176 0.966 1.00 54.66 128 ARG A CA 1
ATOM 1078 C C . ARG A 1 128 ? 11.481 13.184 2.238 1.00 54.66 128 ARG A C 1
ATOM 1080 O O . ARG A 1 128 ? 12.026 12.871 3.286 1.00 54.66 128 ARG A O 1
ATOM 1087 N N . LEU A 1 129 ? 10.187 13.510 2.195 1.00 65.00 129 LEU A N 1
ATOM 1088 C CA . LEU A 1 129 ? 9.366 13.589 3.410 1.00 65.00 129 LEU A CA 1
ATOM 1089 C C . LEU A 1 129 ? 7.942 13.089 3.154 1.00 65.00 129 LEU A C 1
ATOM 1091 O O . LEU A 1 129 ? 7.164 13.727 2.442 1.00 65.00 129 LEU A O 1
ATOM 1095 N N . ALA A 1 130 ? 7.625 11.938 3.747 1.00 73.44 130 ALA A N 1
ATOM 1096 C CA . ALA A 1 130 ? 6.258 11.459 3.876 1.00 73.44 130 ALA A CA 1
ATOM 1097 C C . ALA A 1 130 ? 5.661 12.003 5.179 1.00 73.44 130 ALA A C 1
ATOM 1099 O O . ALA A 1 130 ? 6.291 11.916 6.231 1.00 73.44 130 ALA A O 1
ATOM 1100 N N . ILE A 1 131 ? 4.456 12.555 5.098 1.00 81.50 131 ILE A N 1
ATOM 1101 C CA . ILE A 1 131 ? 3.696 13.104 6.231 1.00 81.50 131 ILE A CA 1
ATOM 1102 C C . ILE A 1 131 ? 2.645 12.125 6.754 1.00 81.50 131 ILE A C 1
ATOM 1104 O O . ILE A 1 131 ? 2.072 12.337 7.819 1.00 81.50 131 ILE A O 1
ATOM 1108 N N . GLY A 1 132 ? 2.383 11.047 6.016 1.00 87.56 132 GLY A N 1
ATOM 1109 C CA . GLY A 1 132 ? 1.396 10.058 6.410 1.00 87.56 132 GLY A CA 1
ATOM 1110 C C . GLY A 1 132 ? 1.249 8.926 5.409 1.00 87.56 132 GLY A C 1
ATOM 1111 O O . GLY A 1 132 ? 2.111 8.694 4.557 1.00 87.56 132 GLY A O 1
ATOM 1112 N N . TRP A 1 133 ? 0.125 8.232 5.541 1.00 90.38 133 TRP A N 1
ATOM 1113 C CA . TRP A 1 133 ? -0.245 7.082 4.733 1.00 90.38 133 TRP A CA 1
ATOM 1114 C C . TRP A 1 133 ? -1.696 7.205 4.283 1.00 90.38 133 TRP A C 1
ATOM 1116 O O . TRP A 1 133 ? -2.542 7.700 5.028 1.00 90.38 133 TRP A O 1
ATOM 1126 N N . ALA A 1 134 ? -1.981 6.725 3.081 1.00 92.44 134 ALA A N 1
ATOM 1127 C CA . ALA A 1 134 ? -3.315 6.692 2.502 1.00 92.44 134 ALA A CA 1
ATOM 1128 C C . ALA A 1 134 ? -3.513 5.414 1.683 1.00 92.44 134 ALA A C 1
ATOM 1130 O O . ALA A 1 134 ? -2.563 4.694 1.384 1.00 92.44 134 ALA A O 1
ATOM 1131 N N . ILE A 1 135 ? -4.763 5.134 1.327 1.00 93.81 135 ILE A N 1
ATOM 1132 C CA . ILE A 1 135 ? -5.133 4.033 0.438 1.00 93.81 135 ILE A CA 1
ATOM 1133 C C . ILE A 1 135 ? -5.683 4.657 -0.839 1.00 93.81 135 ILE A C 1
ATOM 1135 O O . ILE A 1 135 ? -6.633 5.438 -0.786 1.00 93.81 135 ILE A O 1
ATOM 1139 N N . TYR A 1 136 ? -5.082 4.312 -1.974 1.00 94.12 136 TYR A N 1
ATOM 1140 C CA . TYR A 1 136 ? -5.489 4.787 -3.294 1.00 94.12 136 TYR A CA 1
ATOM 1141 C C . TYR A 1 136 ? -5.990 3.599 -4.112 1.00 94.12 136 TYR A C 1
ATOM 1143 O O . TYR A 1 136 ? -5.185 2.839 -4.646 1.00 94.12 136 TYR A O 1
ATOM 1151 N N . LEU A 1 137 ? -7.314 3.433 -4.194 1.00 94.19 137 LEU A N 1
ATOM 1152 C CA . LEU A 1 137 ? -7.951 2.252 -4.799 1.00 94.19 137 LEU A CA 1
ATOM 1153 C C . LEU A 1 137 ? -7.606 2.079 -6.285 1.00 94.19 137 LEU A C 1
ATOM 1155 O O . LEU A 1 137 ? -7.361 0.969 -6.746 1.00 94.19 137 LEU A O 1
ATOM 1159 N N . THR A 1 138 ? -7.539 3.174 -7.040 1.00 91.38 138 THR A N 1
ATOM 1160 C CA . THR A 1 138 ? -7.137 3.134 -8.454 1.00 91.38 138 THR A CA 1
ATOM 1161 C C . THR A 1 138 ? -5.671 2.748 -8.608 1.00 91.38 138 THR A C 1
ATOM 1163 O O . THR A 1 138 ? -5.315 1.934 -9.456 1.00 91.38 138 THR A O 1
ATOM 1166 N N . THR A 1 139 ? -4.802 3.290 -7.758 1.00 91.44 139 THR A N 1
ATOM 1167 C CA . THR A 1 139 ? -3.357 3.059 -7.836 1.00 91.44 139 THR A CA 1
ATOM 1168 C C . THR A 1 139 ? -2.950 1.675 -7.337 1.00 91.44 139 THR A C 1
ATOM 1170 O O . THR A 1 139 ? -1.952 1.134 -7.808 1.00 91.44 139 THR A O 1
ATOM 1173 N N . SER A 1 140 ? -3.725 1.056 -6.444 1.00 93.12 140 SER A N 1
ATOM 1174 C CA . SER A 1 140 ? -3.497 -0.331 -6.016 1.00 93.12 140 SER A CA 1
ATOM 1175 C C . SER A 1 140 ? -3.828 -1.372 -7.094 1.00 93.12 140 SER A C 1
ATOM 1177 O O . SER A 1 140 ? -3.584 -2.559 -6.883 1.00 93.12 140 SER A O 1
ATOM 1179 N N . ARG A 1 141 ? -4.362 -0.961 -8.257 1.00 93.00 141 ARG A N 1
ATOM 1180 C CA . ARG A 1 141 ? -4.583 -1.850 -9.411 1.00 93.00 141 ARG A CA 1
ATOM 1181 C C . ARG A 1 141 ? -3.295 -2.283 -10.105 1.00 93.00 141 ARG A C 1
ATOM 1183 O O . ARG A 1 141 ? -3.282 -3.362 -10.683 1.00 93.00 141 ARG A O 1
ATOM 1190 N N . PHE A 1 142 ? -2.257 -1.450 -10.087 1.00 92.88 142 PHE A N 1
ATOM 1191 C CA . PHE A 1 142 ? -1.041 -1.699 -10.860 1.00 92.88 142 PHE A CA 1
ATOM 1192 C C . PHE A 1 142 ? -0.150 -2.747 -10.202 1.00 92.88 142 PHE A C 1
ATOM 1194 O O . PHE A 1 142 ? 0.123 -2.665 -9.006 1.00 92.88 142 PHE A O 1
ATOM 1201 N N . ASN A 1 143 ? 0.376 -3.663 -11.013 1.00 92.56 143 ASN A N 1
ATOM 1202 C CA . ASN A 1 143 ? 1.327 -4.678 -10.573 1.00 92.56 143 ASN A CA 1
ATOM 1203 C C . ASN A 1 143 ? 2.730 -4.105 -10.339 1.00 92.56 143 ASN A C 1
ATOM 1205 O O . ASN A 1 143 ? 3.109 -3.054 -10.866 1.00 92.56 143 ASN A O 1
ATOM 1209 N N . HIS A 1 144 ? 3.540 -4.837 -9.574 1.00 90.69 144 HIS A N 1
ATOM 1210 C CA . HIS A 1 144 ? 4.918 -4.445 -9.311 1.00 90.69 144 HIS A CA 1
ATOM 1211 C C . HIS A 1 144 ? 5.885 -4.808 -10.449 1.00 90.69 144 HIS A C 1
ATOM 1213 O O . HIS A 1 144 ? 5.946 -5.957 -10.878 1.00 90.69 144 HIS A O 1
ATOM 1219 N N . SER A 1 145 ? 6.761 -3.868 -10.809 1.00 87.75 145 SER A N 1
ATOM 1220 C CA . SER A 1 145 ? 8.039 -4.134 -11.479 1.00 87.75 145 SER A CA 1
ATOM 1221 C C . SER A 1 145 ? 9.174 -3.386 -10.774 1.00 87.75 145 SER A C 1
ATOM 1223 O O . SER A 1 145 ? 8.980 -2.274 -10.271 1.00 87.75 145 SER A O 1
ATOM 1225 N N . CYS A 1 146 ? 10.376 -3.976 -10.740 1.00 78.88 146 CYS A N 1
ATOM 1226 C CA . CYS A 1 146 ? 11.574 -3.248 -10.303 1.00 78.88 146 CYS A CA 1
ATOM 1227 C C . CYS A 1 146 ? 12.016 -2.194 -11.336 1.00 78.88 146 CYS A C 1
ATOM 1229 O O . CYS A 1 146 ? 12.692 -1.243 -10.959 1.00 78.88 146 CYS A O 1
ATOM 1231 N N . GLN A 1 147 ? 11.575 -2.323 -12.591 1.00 80.44 147 GLN A N 1
ATOM 1232 C CA . GLN A 1 147 ? 11.692 -1.318 -13.647 1.00 80.44 147 GLN A CA 1
ATOM 1233 C C . GLN A 1 147 ? 10.276 -0.915 -14.081 1.00 80.44 147 GLN A C 1
ATOM 1235 O O . GLN A 1 147 ? 9.705 -1.553 -14.966 1.00 80.44 147 GLN A O 1
ATOM 1240 N N . PRO A 1 148 ? 9.653 0.054 -13.396 1.00 86.94 148 PRO A N 1
ATOM 1241 C CA . PRO A 1 148 ? 8.256 0.377 -13.631 1.00 86.94 148 PRO A CA 1
ATOM 1242 C C . PRO A 1 148 ? 8.046 1.239 -14.881 1.00 86.94 148 PRO A C 1
ATOM 1244 O O . PRO A 1 148 ? 8.852 2.122 -15.194 1.00 86.94 148 PRO A O 1
ATOM 1247 N N . ASP A 1 149 ? 6.896 1.061 -15.523 1.00 86.94 149 ASP A N 1
ATOM 1248 C CA . ASP A 1 149 ? 6.410 1.954 -16.584 1.00 86.94 149 ASP A CA 1
ATOM 1249 C C . ASP A 1 149 ? 5.923 3.283 -16.008 1.00 86.94 149 ASP A C 1
ATOM 1251 O O . ASP A 1 149 ? 6.059 4.340 -16.626 1.00 86.94 149 ASP A O 1
ATOM 1255 N N . LEU A 1 150 ? 5.352 3.226 -14.802 1.00 88.38 150 LEU A N 1
ATOM 1256 C CA . LEU A 1 150 ? 4.725 4.346 -14.126 1.00 88.38 150 LEU A CA 1
ATOM 1257 C C . LEU A 1 150 ? 5.415 4.656 -12.796 1.00 88.38 150 LEU A C 1
ATOM 1259 O O . LEU A 1 150 ? 5.627 3.806 -11.929 1.00 88.38 150 LEU A O 1
ATOM 1263 N N . LEU A 1 151 ? 5.690 5.935 -12.600 1.00 85.38 151 LEU A N 1
ATOM 1264 C CA . LEU A 1 151 ? 6.074 6.524 -11.335 1.00 85.38 151 LEU A CA 1
ATOM 1265 C C . LEU A 1 151 ? 4.827 7.058 -10.623 1.00 85.38 151 LEU A C 1
ATOM 1267 O O . LEU A 1 151 ? 3.952 7.677 -11.229 1.00 85.38 151 LEU A O 1
ATOM 1271 N N . GLN A 1 152 ? 4.779 6.844 -9.313 1.00 86.12 152 GLN A N 1
ATOM 1272 C CA . GLN A 1 152 ? 3.692 7.283 -8.442 1.00 86.12 152 GLN A CA 1
ATOM 1273 C C . GLN A 1 152 ? 4.180 8.414 -7.536 1.00 86.12 152 GLN A C 1
ATOM 1275 O O . GLN A 1 152 ? 5.254 8.307 -6.941 1.00 86.12 152 GLN A O 1
ATOM 1280 N N . CYS A 1 153 ? 3.395 9.479 -7.411 1.00 83.75 153 CYS A N 1
ATOM 1281 C CA . CYS A 1 153 ? 3.689 10.616 -6.543 1.00 83.75 153 CYS A CA 1
ATOM 1282 C C . CYS A 1 153 ? 2.403 11.106 -5.872 1.00 83.75 153 CYS A C 1
ATOM 1284 O O . CYS A 1 153 ? 1.418 11.393 -6.547 1.00 83.75 153 CYS A O 1
ATOM 1286 N N . SER A 1 154 ? 2.418 11.219 -4.546 1.00 85.69 154 SER A N 1
ATOM 1287 C CA . SER A 1 154 ? 1.303 11.740 -3.752 1.00 85.69 154 SER A CA 1
ATOM 1288 C C . SER A 1 154 ? 1.602 13.163 -3.273 1.00 85.69 154 SER A C 1
ATOM 1290 O O . SER A 1 154 ? 2.466 13.332 -2.418 1.00 85.69 154 SER A O 1
ATOM 1292 N N . TYR A 1 155 ? 0.899 14.184 -3.745 1.00 82.44 155 TYR A N 1
ATOM 1293 C CA . TYR A 1 155 ? 1.055 15.543 -3.217 1.00 82.44 155 TYR A CA 1
ATOM 1294 C C . TYR A 1 155 ? -0.181 15.952 -2.420 1.00 82.44 155 TYR A C 1
ATOM 1296 O O . TYR A 1 155 ? -1.300 15.873 -2.937 1.00 82.44 155 TYR A O 1
ATOM 1304 N N . ASP A 1 156 ? 0.042 16.390 -1.178 1.00 82.50 156 ASP A N 1
ATOM 1305 C CA . ASP A 1 156 ? -1.000 16.615 -0.172 1.00 82.50 156 ASP A CA 1
ATOM 1306 C C . ASP A 1 156 ? -1.776 15.329 0.108 1.00 82.50 156 ASP A C 1
ATOM 1308 O O . ASP A 1 156 ? -1.292 14.513 0.868 1.00 82.50 156 ASP A O 1
ATOM 1312 N N . ILE A 1 157 ? -2.912 15.086 -0.543 1.00 86.31 157 ILE A N 1
ATOM 1313 C CA . ILE A 1 157 ? -3.626 13.802 -0.478 1.00 86.31 157 ILE A CA 1
ATOM 1314 C C . ILE A 1 157 ? -3.877 13.203 -1.857 1.00 86.31 157 ILE A C 1
ATOM 1316 O O . ILE A 1 157 ? -4.414 12.104 -1.944 1.00 86.31 157 ILE A O 1
ATOM 1320 N N . ASN A 1 158 ? -3.509 13.900 -2.930 1.00 90.38 158 ASN A N 1
ATOM 1321 C CA . ASN A 1 158 ? -3.810 13.484 -4.292 1.00 90.38 158 ASN A CA 1
ATOM 1322 C C . ASN A 1 158 ? -2.685 12.618 -4.845 1.00 90.38 158 ASN A C 1
ATOM 1324 O O . ASN A 1 158 ? -1.518 13.008 -4.807 1.00 90.38 158 ASN A O 1
ATOM 1328 N N . MET A 1 159 ? -3.045 11.473 -5.410 1.00 90.12 159 MET A N 1
ATOM 1329 C CA . MET A 1 159 ? -2.123 10.610 -6.133 1.00 90.12 159 MET A CA 1
ATOM 1330 C C . MET A 1 159 ? -2.034 11.041 -7.596 1.00 90.12 159 MET A C 1
ATOM 1332 O O . MET A 1 159 ? -3.022 11.430 -8.222 1.00 90.12 159 MET A O 1
ATOM 1336 N N . ARG A 1 160 ? -0.825 10.972 -8.142 1.00 88.56 160 ARG A N 1
ATOM 1337 C CA . ARG A 1 160 ? -0.522 11.267 -9.537 1.00 88.56 160 ARG A CA 1
ATOM 1338 C C . ARG A 1 160 ? 0.360 10.176 -10.114 1.00 88.56 160 ARG A C 1
ATOM 1340 O O . ARG A 1 160 ? 1.312 9.728 -9.471 1.00 88.56 160 ARG A O 1
ATOM 1347 N N . LEU A 1 161 ? 0.060 9.796 -11.349 1.00 88.19 161 LEU A N 1
ATOM 1348 C CA . LEU A 1 161 ?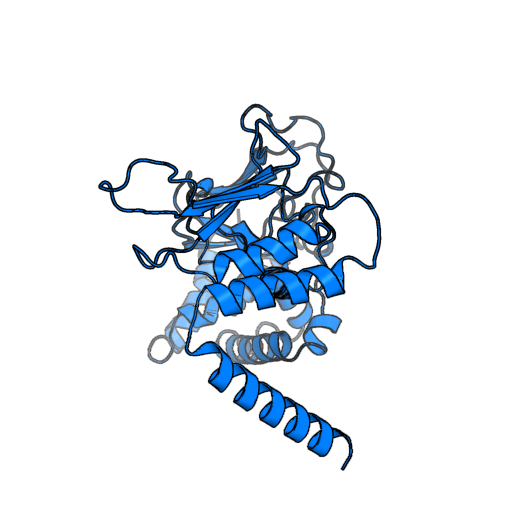 0.845 8.842 -12.128 1.00 88.19 161 LEU A CA 1
ATOM 1349 C C . LEU A 1 161 ? 1.622 9.567 -13.222 1.00 88.19 161 LEU A C 1
ATOM 1351 O O . LEU A 1 161 ? 1.090 10.446 -13.890 1.00 88.19 161 LEU A O 1
ATOM 1355 N N . LYS A 1 162 ? 2.876 9.206 -13.445 1.00 85.69 162 LYS A N 1
ATOM 1356 C CA . LYS A 1 162 ? 3.666 9.727 -14.564 1.00 85.69 162 LYS A CA 1
ATOM 1357 C C . LYS A 1 162 ? 4.395 8.570 -15.216 1.00 85.69 162 LYS A C 1
ATOM 1359 O O . LYS A 1 162 ? 4.875 7.706 -14.496 1.00 85.69 162 LYS A O 1
ATOM 1364 N N . PHE A 1 163 ? 4.523 8.553 -16.537 1.00 84.12 163 PHE A N 1
ATOM 1365 C CA . PHE A 1 163 ? 5.438 7.602 -17.160 1.00 84.12 163 PHE A CA 1
ATOM 1366 C C . PHE A 1 163 ? 6.875 7.843 -16.685 1.00 84.12 163 PHE A C 1
ATOM 1368 O O . PHE A 1 163 ? 7.293 8.986 -16.474 1.00 84.12 163 PHE A O 1
ATOM 1375 N N . SER A 1 164 ? 7.617 6.756 -16.484 1.00 76.75 164 SER A N 1
ATOM 1376 C CA . SER A 1 164 ? 9.048 6.813 -16.174 1.00 76.75 164 SER A CA 1
ATOM 1377 C C . SER A 1 164 ? 9.837 7.466 -17.313 1.00 76.75 164 SER A C 1
ATOM 1379 O O . SER A 1 164 ? 10.765 8.230 -17.055 1.00 76.75 164 SER A O 1
ATOM 1381 N N . ASP A 1 165 ? 9.391 7.267 -18.555 1.00 76.31 165 ASP A N 1
ATOM 1382 C CA . ASP A 1 165 ? 9.779 8.055 -19.724 1.00 76.31 165 ASP A CA 1
ATOM 1383 C C . ASP A 1 165 ? 9.020 9.395 -19.745 1.00 76.31 165 ASP A C 1
ATOM 1385 O O . ASP A 1 165 ? 7.807 9.447 -19.972 1.00 76.31 165 ASP A O 1
ATOM 1389 N N . SER A 1 166 ? 9.737 10.496 -19.499 1.00 68.38 166 SER A N 1
ATOM 1390 C CA . SER A 1 166 ? 9.162 11.831 -19.301 1.00 68.38 166 SER A CA 1
ATOM 1391 C C . SER A 1 166 ? 8.404 12.395 -20.501 1.00 68.38 166 SER A C 1
ATOM 1393 O O . SER A 1 166 ? 7.667 13.364 -20.324 1.00 68.38 166 SER A O 1
ATOM 1395 N N . ASN A 1 167 ? 8.577 11.815 -21.689 1.00 72.50 167 ASN A N 1
ATOM 1396 C CA . ASN A 1 167 ? 7.940 12.285 -22.919 1.00 72.50 167 ASN A CA 1
ATOM 1397 C C . ASN A 1 167 ? 6.530 11.712 -23.124 1.00 72.50 167 ASN A C 1
ATOM 1399 O O . ASN A 1 167 ? 5.791 12.195 -23.980 1.00 72.50 167 ASN A O 1
ATOM 1403 N N . LYS A 1 168 ? 6.137 10.692 -22.350 1.00 76.25 168 LYS A N 1
ATOM 1404 C CA . LYS A 1 168 ? 4.825 10.047 -22.472 1.00 76.25 168 LYS A CA 1
ATOM 1405 C C . LYS A 1 168 ? 3.819 10.656 -21.497 1.00 76.25 168 LYS A C 1
ATOM 1407 O O . LYS A 1 168 ? 4.099 10.851 -20.314 1.00 76.25 168 LYS A O 1
ATOM 1412 N N . ILE A 1 169 ? 2.613 10.916 -21.995 1.00 78.69 169 ILE A N 1
ATOM 1413 C CA . ILE A 1 169 ? 1.484 11.437 -21.216 1.00 78.69 169 ILE A CA 1
ATOM 1414 C C . ILE A 1 169 ? 0.533 10.279 -20.904 1.00 78.69 169 ILE A C 1
ATOM 1416 O O . ILE A 1 169 ? 0.296 9.427 -21.758 1.00 78.69 169 ILE A O 1
ATOM 1420 N N . ILE A 1 170 ? -0.015 10.250 -19.686 1.00 79.56 170 ILE A N 1
ATOM 1421 C CA . ILE A 1 170 ? -1.047 9.283 -19.291 1.00 79.56 170 ILE A CA 1
ATOM 1422 C C . ILE A 1 170 ? -2.256 9.428 -20.233 1.00 79.56 170 ILE A C 1
ATOM 1424 O O . ILE A 1 170 ? -2.787 10.538 -20.345 1.00 79.56 170 ILE A O 1
ATOM 1428 N N . PRO A 1 171 ? -2.700 8.353 -20.912 1.00 77.88 171 PRO A N 1
ATOM 1429 C CA . PRO A 1 171 ? -3.841 8.432 -21.814 1.00 77.88 171 PRO A CA 1
ATOM 1430 C C . PRO A 1 171 ? -5.090 8.933 -21.085 1.00 77.88 171 PRO A C 1
ATOM 1432 O O . PRO A 1 171 ? -5.369 8.523 -19.960 1.00 77.88 171 PRO A O 1
ATOM 1435 N N . GLN A 1 172 ? -5.866 9.793 -21.747 1.00 72.50 172 GLN A N 1
ATOM 1436 C CA . GLN A 1 172 ? -7.087 10.379 -21.180 1.00 72.50 172 GLN A CA 1
ATOM 1437 C C . GLN A 1 172 ? -8.326 9.480 -21.304 1.00 72.50 172 GLN A C 1
ATOM 1439 O O . GLN A 1 172 ? -9.382 9.844 -20.795 1.00 72.50 172 GLN A O 1
ATOM 1444 N N . THR A 1 173 ? -8.214 8.323 -21.959 1.00 67.38 173 THR A N 1
ATOM 1445 C CA . THR A 1 173 ? -9.362 7.476 -22.319 1.00 67.38 173 THR A CA 1
ATOM 1446 C C . THR A 1 173 ? -9.289 6.070 -21.729 1.00 67.38 173 THR A C 1
ATOM 1448 O O . THR A 1 173 ? -10.271 5.612 -21.145 1.00 67.38 173 THR A O 1
ATOM 1451 N N . THR A 1 174 ? -8.144 5.391 -21.841 1.00 77.19 174 THR A N 1
ATOM 1452 C CA . THR A 1 174 ? -7.978 3.990 -21.420 1.00 77.19 174 THR A CA 1
ATOM 1453 C C . THR A 1 174 ? -6.626 3.747 -20.760 1.00 77.19 174 THR A C 1
ATOM 1455 O O . THR A 1 174 ? -5.600 4.221 -21.246 1.00 77.19 174 THR A O 1
ATOM 1458 N N . LEU A 1 175 ? -6.617 2.949 -19.690 1.00 83.88 175 LEU A N 1
ATOM 1459 C CA . LEU A 1 175 ? -5.403 2.457 -19.040 1.00 83.88 175 LEU A CA 1
ATOM 1460 C C . LEU A 1 175 ? -5.392 0.934 -19.015 1.00 83.88 175 LEU A C 1
ATOM 1462 O O . LEU A 1 175 ? -6.339 0.304 -18.552 1.00 83.88 175 LEU A O 1
ATOM 1466 N N . GLU A 1 176 ? -4.291 0.354 -19.479 1.00 87.19 176 GLU A N 1
ATOM 1467 C CA . GLU A 1 176 ? -4.072 -1.091 -19.476 1.00 87.19 176 GLU A CA 1
ATOM 1468 C C . GLU A 1 176 ? -3.412 -1.510 -18.153 1.00 87.19 176 GLU A C 1
ATOM 1470 O O . GLU A 1 176 ? -2.197 -1.692 -18.082 1.00 87.19 176 GLU A O 1
ATOM 1475 N N . PHE A 1 177 ? -4.207 -1.622 -17.084 1.00 86.88 177 PHE A N 1
ATOM 1476 C CA . PHE A 1 177 ? -3.712 -1.931 -15.731 1.00 86.88 177 PHE A CA 1
ATOM 1477 C C . PHE A 1 177 ? -2.859 -3.203 -15.653 1.00 86.88 177 PHE A C 1
ATOM 1479 O O . PHE A 1 177 ? -1.898 -3.234 -14.891 1.00 86.88 177 PHE A O 1
ATOM 1486 N N . ASP A 1 178 ? -3.177 -4.217 -16.459 1.00 85.00 178 ASP A N 1
ATOM 1487 C CA . ASP A 1 178 ? -2.467 -5.501 -16.448 1.00 85.00 178 ASP A CA 1
ATOM 1488 C C . ASP A 1 178 ? -1.116 -5.447 -17.172 1.00 85.00 178 ASP A C 1
ATOM 1490 O O . ASP A 1 178 ? -0.269 -6.313 -16.959 1.00 85.00 178 ASP A O 1
ATOM 1494 N N . LYS A 1 179 ? -0.897 -4.430 -18.018 1.00 88.12 179 LYS A N 1
ATOM 1495 C CA . LYS A 1 179 ? 0.354 -4.254 -18.771 1.00 88.12 179 LYS A CA 1
ATOM 1496 C C . LYS A 1 179 ? 1.274 -3.202 -18.168 1.00 88.12 179 LYS A C 1
ATOM 1498 O O . LYS A 1 179 ? 2.482 -3.285 -18.350 1.00 88.12 179 LYS A O 1
ATOM 1503 N N . LEU A 1 180 ? 0.711 -2.210 -17.484 1.00 91.38 180 LEU A N 1
ATOM 1504 C CA . LEU A 1 180 ? 1.470 -1.128 -16.869 1.00 91.38 180 LEU A CA 1
ATOM 1505 C C . LEU A 1 180 ? 1.876 -1.494 -15.445 1.00 91.38 180 LEU A C 1
ATOM 1507 O O . LEU A 1 180 ? 1.070 -1.960 -14.640 1.00 91.38 180 LEU A O 1
ATOM 1511 N N . THR A 1 181 ? 3.132 -1.220 -15.114 1.00 91.69 181 THR A N 1
ATOM 1512 C CA . THR A 1 181 ? 3.716 -1.588 -13.825 1.00 91.69 181 THR A CA 1
ATOM 1513 C C . THR A 1 181 ? 4.218 -0.386 -13.035 1.00 91.69 181 THR A C 1
ATOM 1515 O O . THR A 1 181 ? 4.543 0.674 -13.574 1.00 91.69 181 THR A O 1
ATOM 1518 N N . VAL A 1 182 ? 4.287 -0.556 -11.715 1.00 90.75 182 VAL A N 1
ATOM 1519 C CA . VAL A 1 182 ? 4.720 0.454 -10.740 1.00 90.75 182 VAL A CA 1
ATOM 1520 C C . VAL A 1 182 ? 5.754 -0.137 -9.779 1.00 90.75 182 VAL A C 1
ATOM 1522 O O . VAL A 1 182 ? 5.869 -1.351 -9.612 1.00 90.75 182 VAL A O 1
ATOM 1525 N N . SER A 1 183 ? 6.523 0.708 -9.092 1.00 86.94 183 SER A N 1
ATOM 1526 C CA . SER A 1 183 ? 7.447 0.235 -8.055 1.00 86.94 183 SER A CA 1
ATOM 1527 C C . SER A 1 183 ? 6.821 0.350 -6.668 1.00 86.94 183 SER A C 1
ATOM 1529 O O . SER A 1 183 ? 6.663 1.453 -6.144 1.00 86.94 183 SER A O 1
ATOM 1531 N N . TYR A 1 184 ? 6.541 -0.786 -6.018 1.00 87.12 184 TYR A N 1
ATOM 1532 C CA . TYR A 1 184 ? 6.070 -0.806 -4.628 1.00 87.12 184 TYR A CA 1
ATOM 1533 C C . TYR A 1 184 ? 7.142 -0.289 -3.658 1.00 87.12 184 TYR A C 1
ATOM 1535 O O . TYR A 1 184 ? 6.811 0.192 -2.575 1.00 87.12 184 TYR A O 1
ATOM 1543 N N . ARG A 1 185 ? 8.428 -0.328 -4.042 1.00 76.44 185 ARG A N 1
ATOM 1544 C CA . ARG A 1 185 ? 9.551 0.159 -3.219 1.00 76.44 185 ARG A CA 1
ATOM 1545 C C . ARG A 1 185 ? 9.532 1.660 -3.034 1.00 76.44 185 ARG A C 1
ATOM 1547 O O . ARG A 1 185 ? 9.738 2.121 -1.917 1.00 76.44 185 ARG A O 1
ATOM 1554 N N . HIS A 1 186 ? 9.274 2.412 -4.103 1.00 67.56 186 HIS A N 1
ATOM 1555 C CA . HIS A 1 186 ? 9.299 3.879 -4.050 1.00 67.56 186 HIS A CA 1
ATOM 1556 C C . HIS A 1 186 ? 8.299 4.418 -3.023 1.00 67.56 186 HIS A C 1
ATOM 1558 O O . HIS A 1 186 ? 8.557 5.424 -2.370 1.00 67.56 186 HIS A O 1
ATOM 1564 N N . GLN A 1 187 ? 7.202 3.692 -2.820 1.00 64.62 187 GLN A N 1
ATOM 1565 C CA . GLN A 1 187 ? 6.167 4.042 -1.858 1.00 64.62 187 GLN A CA 1
ATOM 1566 C C . GLN A 1 187 ? 6.419 3.490 -0.449 1.00 64.62 187 GLN A C 1
ATOM 1568 O O . GLN A 1 187 ? 5.813 3.981 0.495 1.00 64.62 187 GLN A O 1
ATOM 1573 N N . ASN A 1 188 ? 7.316 2.511 -0.269 1.00 57.81 188 ASN A N 1
ATOM 1574 C CA . ASN A 1 188 ? 7.423 1.750 0.984 1.00 57.81 188 ASN A CA 1
ATOM 1575 C C . ASN A 1 188 ? 8.830 1.660 1.605 1.00 57.81 188 ASN A C 1
ATOM 1577 O O . ASN A 1 188 ? 8.933 1.278 2.770 1.00 57.81 188 ASN A O 1
ATOM 1581 N N . ASP A 1 189 ? 9.911 2.057 0.923 1.00 59.19 189 ASP A N 1
ATOM 1582 C CA . ASP A 1 189 ? 11.266 2.095 1.503 1.00 59.19 189 ASP A CA 1
ATOM 1583 C C . ASP A 1 189 ? 11.682 3.539 1.838 1.00 59.19 189 ASP A C 1
ATOM 1585 O O . ASP A 1 189 ? 11.676 4.429 0.991 1.00 59.19 189 ASP A O 1
ATOM 1589 N N . PHE A 1 190 ? 11.960 3.819 3.118 1.00 48.66 190 PHE A N 1
ATOM 1590 C CA . PHE A 1 190 ? 12.318 5.161 3.624 1.00 48.66 190 PHE A CA 1
ATOM 1591 C C . PHE A 1 190 ? 13.744 5.585 3.253 1.00 48.66 190 PHE A C 1
ATOM 1593 O O . PHE A 1 190 ? 14.112 6.744 3.425 1.00 48.66 190 PHE A O 1
ATOM 1600 N N . ARG A 1 191 ? 14.566 4.646 2.776 1.00 47.09 191 ARG A N 1
ATOM 1601 C CA . ARG A 1 191 ? 16.004 4.852 2.560 1.00 47.09 191 ARG A CA 1
ATOM 1602 C C . ARG A 1 191 ? 16.335 5.293 1.137 1.00 47.09 191 ARG A C 1
ATOM 1604 O O . ARG A 1 191 ? 17.474 5.676 0.872 1.00 47.09 191 ARG A O 1
ATOM 1611 N N . LEU A 1 192 ? 15.359 5.265 0.230 1.00 47.09 192 LEU A N 1
ATOM 1612 C CA . LEU A 1 192 ? 15.536 5.668 -1.161 1.00 47.09 192 LEU A CA 1
ATOM 1613 C C . LEU A 1 192 ? 15.713 7.189 -1.243 1.00 47.09 192 LEU A C 1
ATOM 1615 O O . LEU A 1 192 ? 14.753 7.952 -1.214 1.00 47.09 192 LEU A O 1
ATOM 1619 N N . LYS A 1 193 ? 16.971 7.637 -1.324 1.00 43.31 193 LYS A N 1
ATOM 1620 C CA . LYS A 1 193 ? 17.329 9.059 -1.498 1.00 43.31 193 LYS A CA 1
ATOM 1621 C C . LYS A 1 193 ? 17.216 9.537 -2.949 1.00 43.31 193 LYS A C 1
ATOM 1623 O O . LYS A 1 193 ? 17.353 10.733 -3.195 1.00 43.31 193 LYS A O 1
ATOM 1628 N N . SER A 1 194 ? 17.009 8.612 -3.883 1.00 44.94 194 SER A N 1
ATOM 1629 C CA . SER A 1 194 ? 16.821 8.863 -5.308 1.00 44.94 194 SER A CA 1
ATOM 1630 C C . SER A 1 194 ? 16.069 7.684 -5.939 1.00 44.94 194 SER A C 1
ATOM 1632 O O . SER A 1 194 ? 16.346 6.537 -5.570 1.00 44.94 194 SER A O 1
ATOM 1634 N N . PRO A 1 195 ? 15.162 7.940 -6.897 1.00 44.31 195 PRO A N 1
ATOM 1635 C CA . PRO A 1 195 ? 14.405 6.913 -7.615 1.00 44.31 195 PRO A CA 1
ATOM 1636 C C . PRO A 1 195 ? 15.298 6.049 -8.522 1.00 44.31 195 PRO A C 1
ATOM 1638 O O . PRO A 1 195 ? 14.846 5.021 -9.008 1.00 44.31 195 PRO A O 1
ATOM 1641 N N . LEU A 1 196 ? 16.553 6.462 -8.744 1.00 41.47 196 LEU A N 1
ATOM 1642 C CA . LEU A 1 196 ? 17.522 5.803 -9.627 1.00 41.47 196 LEU A CA 1
ATOM 1643 C C . LEU A 1 196 ? 18.716 5.181 -8.883 1.00 41.47 196 LEU A C 1
ATOM 1645 O O . LEU A 1 196 ? 19.587 4.603 -9.519 1.00 41.47 196 LEU A O 1
ATOM 1649 N N . THR A 1 197 ? 18.832 5.344 -7.558 1.00 40.25 197 THR A N 1
ATOM 1650 C CA . THR A 1 197 ? 20.128 5.148 -6.860 1.00 40.25 197 THR A CA 1
ATOM 1651 C C . THR A 1 197 ? 20.084 4.133 -5.728 1.00 40.25 197 THR A C 1
ATOM 1653 O O . THR A 1 197 ? 20.869 4.203 -4.784 1.00 40.25 197 THR A O 1
ATOM 1656 N N . TYR A 1 198 ? 19.176 3.169 -5.803 1.00 46.75 198 TYR A N 1
ATOM 1657 C CA . TYR A 1 198 ? 19.245 2.013 -4.926 1.00 46.75 198 TYR A CA 1
ATOM 1658 C C . TYR A 1 198 ? 18.942 0.770 -5.738 1.00 46.75 198 TYR A C 1
ATOM 1660 O O . TYR A 1 198 ? 17.793 0.512 -6.096 1.00 46.75 198 TYR A O 1
ATOM 1668 N N . VAL A 1 199 ? 19.996 0.014 -6.017 1.00 53.50 199 VAL A N 1
ATOM 1669 C CA . VAL A 1 199 ? 19.904 -1.328 -6.569 1.00 53.50 199 VAL A CA 1
ATOM 1670 C C . VAL A 1 199 ? 20.147 -2.282 -5.399 1.00 53.50 199 VAL A C 1
ATOM 1672 O O . VAL A 1 199 ? 21.286 -2.664 -5.147 1.00 53.50 199 VAL A O 1
ATOM 1675 N N . PRO A 1 200 ? 19.121 -2.592 -4.579 1.00 56.31 200 PRO A N 1
ATOM 1676 C CA . PRO A 1 200 ? 19.282 -3.575 -3.518 1.00 56.31 200 PRO A CA 1
ATOM 1677 C C . PRO A 1 200 ? 19.760 -4.872 -4.152 1.00 56.31 200 PRO A C 1
ATOM 1679 O O . PRO A 1 200 ? 19.244 -5.229 -5.207 1.00 56.31 200 PRO A O 1
ATOM 1682 N N . ASN A 1 201 ? 20.704 -5.578 -3.537 1.00 60.91 201 ASN A N 1
ATOM 1683 C CA . ASN A 1 201 ? 21.137 -6.877 -4.050 1.00 60.91 201 ASN A CA 1
ATOM 1684 C C . ASN A 1 201 ? 19.958 -7.869 -4.164 1.00 60.91 201 ASN A C 1
ATOM 1686 O O . ASN A 1 201 ? 18.854 -7.605 -3.666 1.00 60.91 201 ASN A O 1
ATOM 1690 N N . ARG A 1 202 ? 20.149 -9.015 -4.827 1.00 66.44 202 ARG A N 1
ATOM 1691 C CA . ARG A 1 202 ? 19.062 -9.970 -5.113 1.00 66.44 202 ARG A CA 1
ATOM 1692 C C . ARG A 1 202 ? 18.309 -10.364 -3.844 1.00 66.44 202 ARG A C 1
ATOM 1694 O O . ARG A 1 202 ? 17.078 -10.438 -3.850 1.00 66.44 202 ARG A O 1
ATOM 1701 N N . ILE A 1 203 ? 19.040 -10.555 -2.746 1.00 66.38 203 ILE A N 1
ATOM 1702 C CA . ILE A 1 203 ? 18.490 -10.897 -1.429 1.00 66.38 203 ILE A CA 1
ATOM 1703 C C . ILE A 1 203 ? 17.589 -9.774 -0.914 1.00 66.38 203 ILE A C 1
ATOM 1705 O O . ILE A 1 203 ? 16.415 -10.003 -0.642 1.00 66.38 203 ILE A O 1
ATOM 1709 N N . GLN A 1 204 ? 18.084 -8.538 -0.843 1.00 67.19 204 GLN A N 1
ATOM 1710 C CA . GLN A 1 204 ? 17.289 -7.380 -0.424 1.00 67.19 204 GLN A CA 1
ATOM 1711 C C . GLN A 1 204 ? 16.092 -7.145 -1.352 1.00 67.19 204 GLN A C 1
ATOM 1713 O O . GLN A 1 204 ? 15.039 -6.664 -0.912 1.00 67.19 204 GLN A O 1
ATOM 1718 N N . ARG A 1 205 ? 16.221 -7.488 -2.642 1.00 71.50 205 ARG A N 1
ATOM 1719 C CA . ARG A 1 205 ? 15.100 -7.427 -3.572 1.00 71.50 205 ARG A CA 1
ATOM 1720 C C . ARG A 1 205 ? 14.010 -8.415 -3.193 1.00 71.50 205 ARG A C 1
ATOM 1722 O O . ARG A 1 205 ? 12.869 -7.988 -3.002 1.00 71.50 205 ARG A O 1
ATOM 1729 N N . ARG A 1 206 ? 14.374 -9.683 -3.038 1.00 68.25 206 ARG A N 1
ATOM 1730 C CA . ARG A 1 206 ? 13.463 -10.761 -2.642 1.00 68.25 206 ARG A CA 1
ATOM 1731 C C . ARG A 1 206 ? 12.830 -10.496 -1.282 1.00 68.25 206 ARG A C 1
ATOM 1733 O O . ARG A 1 206 ? 11.614 -10.539 -1.199 1.00 68.25 206 ARG A O 1
ATOM 1740 N N . THR A 1 207 ? 13.607 -10.092 -0.279 1.00 71.31 207 THR A N 1
ATOM 1741 C CA . THR A 1 207 ? 13.106 -9.780 1.071 1.00 71.31 207 THR A CA 1
ATOM 1742 C C . THR A 1 207 ? 12.089 -8.638 1.085 1.00 71.31 207 THR A C 1
ATOM 1744 O O . THR A 1 207 ? 11.163 -8.634 1.893 1.00 71.31 207 THR A O 1
ATOM 1747 N N . PHE A 1 208 ? 12.253 -7.636 0.216 1.00 76.88 208 PHE A N 1
ATOM 1748 C CA . PHE A 1 208 ? 11.256 -6.574 0.094 1.00 76.88 208 PHE A CA 1
ATOM 1749 C C . PHE A 1 208 ? 9.972 -7.087 -0.558 1.00 76.88 208 PHE A C 1
ATOM 1751 O O . PHE A 1 208 ? 8.887 -6.791 -0.082 1.00 76.88 208 PHE A O 1
ATOM 1758 N N . VAL A 1 209 ? 10.083 -7.840 -1.651 1.00 75.75 209 VAL A N 1
ATOM 1759 C CA . VAL A 1 209 ? 8.915 -8.313 -2.411 1.00 75.75 209 VAL A CA 1
ATOM 1760 C C . VAL A 1 209 ? 8.154 -9.392 -1.633 1.00 75.75 209 VAL A C 1
ATOM 1762 O O . VAL A 1 209 ? 6.927 -9.374 -1.613 1.00 75.75 209 VAL A O 1
ATOM 1765 N N . SER A 1 210 ? 8.856 -10.226 -0.864 1.00 76.50 210 SER A N 1
ATOM 1766 C CA . SER A 1 210 ? 8.245 -11.218 0.022 1.00 76.50 210 SER A CA 1
ATOM 1767 C C . SER A 1 210 ? 7.414 -10.593 1.147 1.00 76.50 210 SER A C 1
ATOM 1769 O O . SER A 1 210 ? 6.557 -11.267 1.706 1.00 76.50 210 SER A O 1
ATOM 1771 N N . PHE A 1 211 ? 7.621 -9.309 1.477 1.00 83.56 211 PHE A N 1
ATOM 1772 C CA . PHE A 1 211 ? 6.735 -8.568 2.386 1.00 83.56 211 PHE A CA 1
ATOM 1773 C C . PHE A 1 211 ? 5.308 -8.435 1.832 1.00 83.56 211 PHE A C 1
ATOM 1775 O O . PHE A 1 211 ? 4.357 -8.306 2.591 1.00 83.56 211 PHE A O 1
ATOM 1782 N N . PHE A 1 212 ? 5.160 -8.473 0.509 1.00 87.00 212 PHE A N 1
ATOM 1783 C CA . PHE A 1 212 ? 3.882 -8.392 -0.195 1.00 87.00 212 PHE A CA 1
ATOM 1784 C C . PHE A 1 212 ? 3.381 -9.771 -0.647 1.00 87.00 212 PHE A C 1
ATOM 1786 O O . PHE A 1 212 ? 2.488 -9.838 -1.480 1.00 87.00 212 PHE A O 1
ATOM 1793 N N . PHE A 1 213 ? 3.969 -10.860 -0.137 1.00 90.00 213 PHE A N 1
ATOM 1794 C CA . PHE A 1 213 ? 3.545 -12.238 -0.417 1.00 90.00 213 PHE A CA 1
ATOM 1795 C C . PHE A 1 213 ? 3.598 -12.653 -1.899 1.00 90.00 213 PHE A C 1
ATOM 1797 O O . PHE A 1 213 ? 2.869 -13.540 -2.328 1.00 90.00 213 PHE A O 1
ATOM 1804 N N . PHE A 1 214 ? 4.494 -12.056 -2.692 1.00 86.44 214 PHE A N 1
ATOM 1805 C CA . PHE A 1 214 ? 4.736 -12.486 -4.073 1.00 86.44 214 PHE A CA 1
ATOM 1806 C C . PHE A 1 214 ? 6.231 -12.552 -4.400 1.00 86.44 214 PHE A C 1
ATOM 1808 O O . PHE A 1 214 ? 7.074 -12.085 -3.634 1.00 86.44 214 PHE A O 1
ATOM 1815 N N . ASN A 1 215 ? 6.555 -13.127 -5.563 1.00 81.56 215 ASN A N 1
ATOM 1816 C CA . ASN A 1 215 ? 7.890 -13.119 -6.159 1.00 81.56 215 ASN A CA 1
ATOM 1817 C C . ASN A 1 215 ? 7.890 -12.231 -7.409 1.00 81.56 215 ASN A C 1
ATOM 1819 O O . ASN A 1 215 ? 7.039 -12.371 -8.284 1.00 81.56 215 ASN A O 1
ATOM 1823 N N . CYS A 1 216 ? 8.835 -11.294 -7.506 1.00 81.38 216 CYS A N 1
ATOM 1824 C CA . CYS A 1 216 ? 8.946 -10.438 -8.686 1.00 81.38 216 CYS A CA 1
ATOM 1825 C C . CYS A 1 216 ? 9.724 -11.160 -9.792 1.00 81.38 216 CYS A C 1
ATOM 1827 O O . CYS A 1 216 ? 10.884 -11.515 -9.590 1.00 81.38 216 CYS A O 1
ATOM 1829 N N . HIS A 1 217 ? 9.102 -11.291 -10.964 1.00 83.94 217 HIS A N 1
ATOM 1830 C CA . HIS A 1 217 ? 9.673 -11.923 -12.158 1.00 83.94 217 HIS A CA 1
ATOM 1831 C C . HIS A 1 217 ? 9.972 -10.915 -13.281 1.00 83.94 217 HIS A C 1
ATOM 1833 O O . HIS A 1 217 ? 9.963 -11.269 -14.456 1.00 83.94 217 HIS A O 1
ATOM 1839 N N . CYS A 1 218 ? 10.190 -9.637 -12.948 1.00 81.50 218 CYS A N 1
ATOM 1840 C CA . CYS A 1 218 ? 10.581 -8.645 -13.953 1.00 81.50 218 CYS A CA 1
ATOM 1841 C C . CYS A 1 218 ? 11.975 -8.957 -14.523 1.00 81.50 218 CYS A C 1
ATOM 1843 O O . CYS A 1 218 ? 12.764 -9.650 -13.875 1.00 81.50 218 CYS A O 1
ATOM 1845 N N . ILE A 1 219 ? 12.294 -8.389 -15.693 1.00 77.94 219 ILE A N 1
ATOM 1846 C CA . ILE A 1 219 ? 13.579 -8.577 -16.392 1.00 77.94 219 ILE A CA 1
ATOM 1847 C C . ILE A 1 219 ? 14.757 -8.406 -15.423 1.00 77.94 219 ILE A C 1
ATOM 1849 O O . ILE A 1 219 ? 15.607 -9.277 -15.334 1.00 77.94 219 ILE A O 1
ATOM 1853 N N . TYR A 1 220 ? 14.730 -7.366 -14.587 1.00 71.75 220 TYR A N 1
ATOM 1854 C CA . TYR A 1 220 ? 15.799 -7.073 -13.630 1.00 71.75 220 TYR A CA 1
ATOM 1855 C C . TYR A 1 220 ? 15.956 -8.108 -12.497 1.00 71.75 220 TYR A C 1
ATOM 1857 O O . TYR A 1 220 ? 17.047 -8.321 -11.977 1.00 71.75 220 TYR A O 1
ATOM 1865 N N . CYS A 1 221 ? 14.864 -8.750 -12.075 1.00 72.38 221 CYS A N 1
ATOM 1866 C CA . CYS A 1 221 ? 14.916 -9.807 -11.060 1.00 72.38 221 CYS A CA 1
ATOM 1867 C C . CYS A 1 221 ? 15.346 -11.154 -11.653 1.00 72.38 221 CYS A C 1
ATOM 1869 O O . CYS A 1 221 ? 15.943 -11.951 -10.929 1.00 72.38 221 CYS A O 1
ATOM 1871 N N . ASN A 1 222 ? 15.049 -11.388 -12.934 1.00 72.44 222 ASN A N 1
ATOM 1872 C CA . ASN A 1 222 ? 15.424 -12.600 -13.662 1.00 72.44 222 ASN A CA 1
ATOM 1873 C C . ASN A 1 222 ? 16.818 -12.511 -14.305 1.00 72.44 222 ASN A C 1
ATOM 1875 O O . ASN A 1 222 ? 17.380 -13.546 -14.646 1.00 72.44 222 ASN A O 1
ATOM 1879 N N . ASP A 1 223 ? 17.381 -11.310 -14.455 1.00 69.25 223 ASP A N 1
ATOM 1880 C CA . ASP A 1 223 ? 18.730 -11.100 -14.981 1.00 69.25 223 ASP A CA 1
ATOM 1881 C C . ASP A 1 223 ? 19.783 -11.541 -13.954 1.00 69.25 223 ASP A C 1
ATOM 1883 O O . ASP A 1 223 ? 20.202 -10.800 -13.059 1.00 69.25 223 ASP A O 1
ATOM 1887 N N . ASP A 1 224 ? 20.173 -12.808 -14.045 1.00 55.47 224 ASP A N 1
ATOM 1888 C CA . ASP A 1 224 ? 21.161 -13.434 -13.174 1.00 55.47 224 ASP A CA 1
ATOM 1889 C C . ASP A 1 224 ? 22.539 -12.747 -13.253 1.00 55.47 224 ASP A C 1
ATOM 1891 O O . ASP A 1 224 ? 23.258 -12.751 -12.253 1.00 55.47 224 ASP A O 1
ATOM 1895 N N . LEU A 1 225 ? 22.891 -12.104 -14.375 1.00 52.84 225 LEU A N 1
ATOM 1896 C CA . LEU A 1 225 ? 24.151 -11.370 -14.527 1.00 52.84 225 LEU A CA 1
ATOM 1897 C C . LEU A 1 225 ? 24.101 -10.066 -13.726 1.00 52.84 225 LEU A C 1
ATOM 1899 O O . LEU A 1 225 ? 24.942 -9.869 -12.848 1.00 52.84 225 LEU A O 1
ATOM 1903 N N . CYS A 1 226 ? 23.083 -9.221 -13.919 1.00 51.00 226 CYS A N 1
ATOM 1904 C CA . CYS A 1 226 ? 22.908 -8.010 -13.101 1.00 51.00 226 CYS A CA 1
ATOM 1905 C C . CYS A 1 226 ? 22.844 -8.334 -11.600 1.00 51.00 226 CYS A C 1
ATOM 1907 O O . CYS A 1 226 ? 23.453 -7.644 -10.785 1.00 51.00 226 CYS A O 1
ATOM 1909 N N . ASN A 1 227 ? 22.165 -9.422 -11.220 1.00 51.97 227 ASN A N 1
ATOM 1910 C CA . ASN A 1 227 ? 22.101 -9.876 -9.829 1.00 51.97 227 ASN A CA 1
ATOM 1911 C C . ASN A 1 227 ? 23.479 -10.277 -9.249 1.00 51.97 227 ASN A C 1
ATOM 1913 O O . ASN A 1 227 ? 23.743 -9.967 -8.089 1.00 51.97 227 ASN A O 1
ATOM 1917 N N . ARG A 1 228 ? 24.339 -10.962 -10.020 1.00 50.22 228 ARG A N 1
ATOM 1918 C CA . ARG A 1 228 ? 25.657 -11.461 -9.564 1.00 50.22 228 ARG A CA 1
ATOM 1919 C C . ARG A 1 228 ? 26.748 -10.380 -9.585 1.00 50.22 228 ARG A C 1
ATOM 1921 O O . ARG A 1 228 ? 27.618 -10.362 -8.710 1.00 50.22 228 ARG A O 1
ATOM 1928 N N . TYR A 1 229 ? 26.703 -9.460 -10.548 1.00 47.81 229 TYR A N 1
ATOM 1929 C CA . TYR A 1 229 ? 27.700 -8.391 -10.666 1.00 47.81 229 TYR A CA 1
ATOM 1930 C C . TYR A 1 229 ? 27.482 -7.254 -9.667 1.00 47.81 229 TYR A C 1
ATOM 1932 O O . TYR A 1 229 ? 28.460 -6.747 -9.127 1.00 47.81 229 TYR A O 1
ATOM 1940 N N . ASP A 1 230 ? 26.236 -6.904 -9.333 1.00 47.38 230 ASP A N 1
ATOM 1941 C CA . ASP A 1 230 ? 25.979 -5.923 -8.271 1.00 47.38 230 ASP A CA 1
ATOM 1942 C C . ASP A 1 230 ? 26.437 -6.440 -6.896 1.00 47.38 230 ASP A C 1
ATOM 1944 O O . ASP A 1 230 ? 26.957 -5.673 -6.089 1.0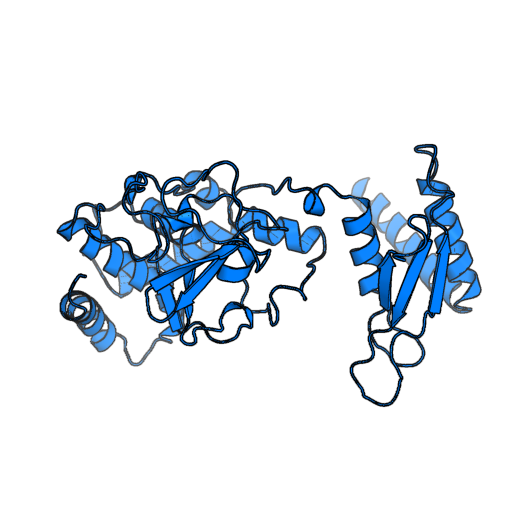0 47.38 230 ASP A O 1
ATOM 1948 N N . GLU A 1 231 ? 26.299 -7.741 -6.616 1.00 44.91 231 GLU A N 1
ATOM 1949 C CA . GLU A 1 231 ? 26.705 -8.355 -5.338 1.00 44.91 231 GLU A CA 1
ATOM 1950 C C . GLU A 1 231 ? 28.224 -8.451 -5.154 1.00 44.91 231 GLU A C 1
ATOM 1952 O O . GLU A 1 231 ? 28.722 -8.294 -4.037 1.00 44.91 231 GLU A O 1
ATOM 1957 N N . SER A 1 232 ? 28.966 -8.670 -6.239 1.00 42.50 232 SER A N 1
ATOM 1958 C CA . SER A 1 232 ? 30.431 -8.669 -6.217 1.00 42.50 232 SER A CA 1
ATOM 1959 C C . SER A 1 232 ? 30.985 -7.242 -6.260 1.00 42.50 232 SER A C 1
ATOM 1961 O O . SER A 1 232 ? 31.772 -6.875 -5.393 1.00 42.50 232 SER A O 1
ATOM 1963 N N . ALA A 1 233 ? 30.516 -6.379 -7.167 1.00 45.06 233 ALA A N 1
ATOM 1964 C CA . ALA A 1 233 ? 31.026 -5.011 -7.304 1.00 45.06 233 ALA A CA 1
ATOM 1965 C C . ALA A 1 233 ? 30.775 -4.139 -6.058 1.00 45.06 233 ALA A C 1
ATOM 1967 O O . ALA A 1 233 ? 31.676 -3.424 -5.622 1.00 45.06 233 ALA A O 1
ATOM 1968 N N . THR A 1 234 ? 29.603 -4.242 -5.415 1.00 44.22 234 THR A N 1
ATOM 1969 C CA . THR A 1 234 ? 29.276 -3.411 -4.235 1.00 44.22 234 THR A CA 1
ATOM 1970 C C . THR A 1 234 ? 30.015 -3.801 -2.951 1.00 44.22 234 THR A C 1
ATOM 1972 O O . THR A 1 234 ? 30.009 -3.020 -1.998 1.00 44.22 234 THR A O 1
ATOM 1975 N N . ASN A 1 235 ? 30.686 -4.958 -2.923 1.00 46.97 235 ASN A N 1
ATOM 1976 C CA . ASN A 1 235 ? 31.512 -5.394 -1.792 1.00 46.97 235 ASN A CA 1
ATOM 1977 C C . ASN A 1 235 ? 32.992 -5.008 -1.930 1.00 46.97 235 ASN A C 1
ATOM 1979 O O . ASN A 1 235 ? 33.762 -5.202 -0.988 1.00 46.97 235 ASN A O 1
ATOM 1983 N N . HIS A 1 236 ? 33.403 -4.445 -3.068 1.00 52.81 236 HIS A N 1
ATOM 1984 C CA . HIS A 1 236 ? 34.786 -4.043 -3.295 1.00 52.81 236 HIS A CA 1
ATOM 1985 C C . HIS A 1 236 ? 34.940 -2.525 -3.191 1.00 52.81 236 HIS A C 1
ATOM 1987 O O . HIS A 1 236 ? 34.268 -1.746 -3.870 1.00 52.81 236 HIS A O 1
ATOM 1993 N N . LEU A 1 237 ? 35.852 -2.103 -2.314 1.00 58.34 237 LEU A N 1
ATOM 1994 C CA . LEU A 1 237 ? 36.216 -0.704 -2.133 1.00 58.34 237 LEU A CA 1
ATOM 1995 C C . LEU A 1 237 ? 37.468 -0.395 -2.956 1.00 58.34 237 LEU A C 1
ATOM 1997 O O . LEU A 1 237 ? 38.426 -1.165 -2.982 1.00 58.34 237 LEU A O 1
ATOM 2001 N N . CYS A 1 238 ? 37.479 0.757 -3.615 1.00 62.12 238 CYS A N 1
ATOM 2002 C CA . CYS A 1 238 ? 38.636 1.279 -4.321 1.00 62.12 238 CYS A CA 1
ATOM 2003 C C . CYS A 1 238 ? 39.806 1.449 -3.345 1.00 62.12 238 CYS A C 1
ATOM 2005 O O . CYS A 1 238 ? 39.728 2.269 -2.434 1.00 62.12 238 CYS A O 1
ATOM 2007 N N . TYR A 1 239 ? 40.918 0.749 -3.562 1.00 59.44 239 TYR A N 1
ATOM 2008 C CA . TYR A 1 239 ? 42.088 0.803 -2.674 1.00 59.44 239 TYR A CA 1
ATOM 2009 C C . TYR A 1 239 ? 42.676 2.215 -2.501 1.00 59.44 239 TYR A C 1
ATOM 2011 O O . TYR A 1 239 ? 43.272 2.517 -1.472 1.00 59.44 239 TYR A O 1
ATOM 2019 N N . LYS A 1 240 ? 42.490 3.101 -3.490 1.00 62.28 240 LYS A N 1
ATOM 2020 C CA . LYS A 1 240 ? 42.981 4.486 -3.434 1.00 62.28 240 LYS A CA 1
ATOM 2021 C C . LYS A 1 240 ? 42.128 5.402 -2.561 1.00 62.28 240 LYS A C 1
ATOM 2023 O O . LYS A 1 240 ? 42.658 6.358 -2.008 1.00 62.28 240 LYS A O 1
ATOM 2028 N N . CYS A 1 241 ? 40.815 5.179 -2.490 1.00 65.81 241 CYS A N 1
ATOM 2029 C CA . CYS A 1 241 ? 39.901 6.148 -1.869 1.00 65.81 241 CYS A CA 1
ATOM 2030 C C . CYS A 1 241 ? 38.816 5.547 -0.966 1.00 65.81 241 CYS A C 1
ATOM 2032 O O . CYS A 1 241 ? 38.005 6.293 -0.427 1.00 65.81 241 CYS A O 1
ATOM 2034 N N . GLY A 1 242 ? 38.770 4.224 -0.811 1.00 60.91 242 GLY A N 1
ATOM 2035 C CA . GLY A 1 242 ? 37.796 3.510 0.015 1.00 60.91 242 GLY A CA 1
ATOM 2036 C C . GLY A 1 242 ? 36.352 3.560 -0.494 1.00 60.91 242 GLY A C 1
ATOM 2037 O O . GLY A 1 242 ? 35.458 3.098 0.207 1.00 60.91 242 GLY A O 1
ATOM 2038 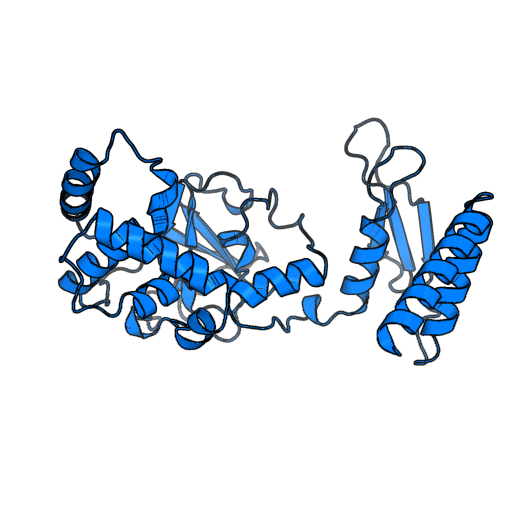N N . ASN A 1 243 ? 36.096 4.120 -1.681 1.00 62.69 243 ASN A N 1
ATOM 2039 C CA . ASN A 1 243 ? 34.744 4.229 -2.233 1.00 62.69 243 ASN A CA 1
ATOM 2040 C C . ASN A 1 243 ? 34.305 2.940 -2.941 1.00 62.69 243 ASN A C 1
ATOM 2042 O O . ASN A 1 243 ? 35.160 2.245 -3.490 1.00 62.69 243 ASN A O 1
ATOM 2046 N N . PRO A 1 244 ? 32.995 2.642 -3.004 1.00 56.78 244 PRO A N 1
ATOM 2047 C CA . PRO A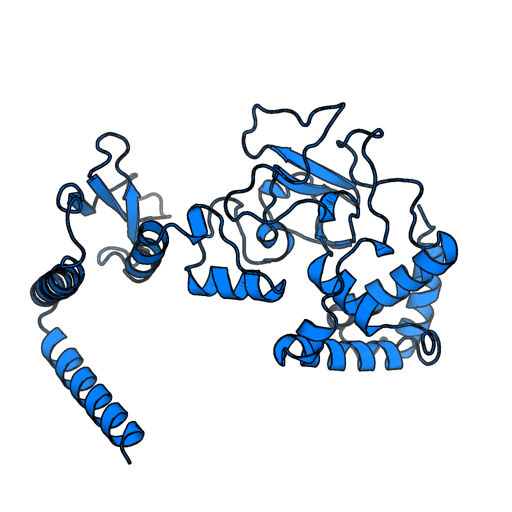 1 244 ? 32.489 1.491 -3.744 1.00 56.78 244 PRO A CA 1
ATOM 2048 C C . PRO A 1 244 ? 32.885 1.525 -5.225 1.00 56.78 244 PRO A C 1
ATOM 2050 O O . PRO A 1 244 ? 32.809 2.573 -5.881 1.00 56.78 244 PRO A O 1
ATOM 2053 N N . LEU A 1 245 ? 33.279 0.366 -5.742 1.00 56.59 245 LEU A N 1
ATOM 2054 C CA . LEU A 1 245 ? 33.457 0.128 -7.170 1.00 56.59 245 LEU A CA 1
ATOM 2055 C C . LEU A 1 245 ? 32.118 -0.270 -7.799 1.00 56.59 245 LEU A C 1
ATOM 2057 O O . LEU A 1 245 ? 31.325 -0.984 -7.193 1.00 56.59 245 LEU A O 1
ATOM 2061 N N . ILE A 1 246 ? 31.851 0.197 -9.016 1.00 56.53 246 ILE A N 1
ATOM 2062 C CA . ILE A 1 246 ? 30.655 -0.159 -9.785 1.00 56.53 246 ILE A CA 1
ATOM 2063 C C . ILE A 1 246 ? 31.083 -0.660 -11.156 1.00 56.53 246 ILE A C 1
ATOM 2065 O O . ILE A 1 246 ? 31.822 0.017 -11.865 1.00 56.53 246 ILE A O 1
ATOM 2069 N N . LEU A 1 247 ? 30.597 -1.839 -11.534 1.00 54.88 247 LEU A N 1
ATOM 2070 C CA . LEU A 1 247 ? 30.722 -2.348 -12.893 1.00 54.88 247 LEU A CA 1
ATOM 2071 C C . LEU A 1 247 ? 29.612 -1.728 -13.757 1.00 54.88 247 LEU A C 1
ATOM 2073 O O . LEU A 1 247 ? 28.434 -1.828 -13.423 1.00 54.88 247 LEU A O 1
ATOM 2077 N N . GLN A 1 248 ? 29.972 -1.089 -14.863 1.00 57.34 248 GLN A N 1
ATOM 2078 C CA . GLN A 1 248 ? 29.049 -0.442 -15.792 1.00 57.34 248 GLN A CA 1
ATOM 2079 C C . GLN A 1 248 ? 29.251 -1.014 -17.197 1.00 57.34 248 GLN A C 1
ATOM 2081 O O . GLN A 1 248 ? 30.379 -1.218 -17.634 1.00 57.34 248 GLN A O 1
ATOM 2086 N N . LEU A 1 249 ? 28.166 -1.276 -17.926 1.00 51.84 249 LEU A N 1
ATOM 2087 C CA . LEU A 1 249 ? 28.250 -1.723 -19.319 1.00 51.84 249 LEU A CA 1
ATOM 2088 C C . LEU A 1 249 ? 28.864 -0.624 -20.193 1.00 51.84 249 LEU A C 1
ATOM 2090 O O . LEU A 1 249 ? 28.459 0.541 -20.115 1.00 51.84 249 LEU A O 1
ATOM 2094 N N . TYR A 1 250 ? 29.827 -0.987 -21.040 1.00 57.81 250 TYR A N 1
ATOM 2095 C CA . TYR A 1 250 ? 30.469 -0.036 -21.935 1.00 57.81 250 TYR A CA 1
ATOM 2096 C C . TYR A 1 250 ? 29.597 0.185 -23.172 1.00 57.81 250 TYR A C 1
ATOM 2098 O O . TYR A 1 250 ? 29.483 -0.671 -24.047 1.00 57.81 250 TYR A O 1
ATOM 2106 N N . SER A 1 251 ? 28.982 1.365 -23.264 1.00 53.88 251 SER A N 1
ATOM 2107 C CA . SER A 1 251 ? 27.979 1.689 -24.292 1.00 53.88 251 SER A CA 1
ATOM 2108 C C . SER A 1 251 ? 28.471 1.525 -25.734 1.00 53.88 251 SER A C 1
ATOM 2110 O O . SER A 1 251 ? 27.669 1.281 -26.630 1.00 53.88 251 SER A O 1
ATOM 2112 N N . GLN A 1 252 ? 29.781 1.635 -25.968 1.00 62.94 252 GLN A N 1
ATOM 2113 C CA . GLN A 1 252 ? 30.382 1.516 -27.298 1.00 62.94 252 GLN A CA 1
ATOM 2114 C C . GLN A 1 252 ? 30.778 0.082 -27.671 1.00 62.94 252 GLN A C 1
ATOM 2116 O O . GLN A 1 252 ? 30.999 -0.198 -28.849 1.00 62.94 252 GLN A O 1
ATOM 2121 N N . LYS A 1 253 ? 30.893 -0.832 -26.698 1.00 63.78 253 LYS A N 1
ATOM 2122 C CA . LYS A 1 253 ? 31.199 -2.248 -26.942 1.00 63.78 253 LYS A CA 1
ATOM 2123 C C . LYS A 1 253 ? 30.372 -3.098 -25.976 1.00 63.78 253 LYS A C 1
ATOM 2125 O O . LYS A 1 253 ? 30.784 -3.240 -24.829 1.00 63.78 253 LYS A O 1
ATOM 2130 N N . PRO A 1 254 ? 29.256 -3.701 -26.426 1.00 54.75 254 PRO A N 1
ATOM 2131 C CA . PRO A 1 254 ? 28.361 -4.459 -25.548 1.00 54.75 254 PRO A CA 1
ATOM 2132 C C . PRO A 1 254 ? 29.059 -5.651 -24.886 1.00 54.75 254 PRO A C 1
ATOM 2134 O O . PRO A 1 254 ? 28.648 -6.080 -23.820 1.00 54.75 254 PRO A O 1
ATOM 2137 N N . ASN A 1 255 ? 30.159 -6.125 -25.479 1.00 53.50 255 ASN A N 1
ATOM 2138 C CA . ASN A 1 255 ? 30.983 -7.198 -24.939 1.00 53.50 255 ASN A CA 1
ATOM 2139 C C . ASN A 1 255 ? 32.054 -6.716 -23.949 1.00 53.50 255 ASN A C 1
ATOM 2141 O O . ASN A 1 255 ? 33.022 -7.427 -23.682 1.00 53.50 255 ASN A O 1
ATOM 2145 N N . LEU A 1 256 ? 31.936 -5.498 -23.436 1.00 46.97 256 LEU A N 1
ATOM 2146 C CA . LEU A 1 256 ? 32.883 -4.928 -22.498 1.00 46.97 256 LEU A CA 1
ATOM 2147 C C . LEU A 1 256 ? 32.133 -4.237 -21.366 1.00 46.97 256 LEU A C 1
ATOM 2149 O O . LEU A 1 256 ? 31.229 -3.435 -21.592 1.00 46.97 256 LEU A O 1
ATOM 2153 N N . SER A 1 257 ? 32.563 -4.513 -20.145 1.00 56.28 257 SER A N 1
ATOM 2154 C CA . SER A 1 257 ? 32.124 -3.799 -18.952 1.00 56.28 257 SER A CA 1
ATOM 2155 C C . SER A 1 257 ? 33.310 -3.045 -18.359 1.00 56.28 257 SER A C 1
ATOM 2157 O O . SER A 1 257 ? 34.439 -3.531 -18.390 1.00 56.28 257 SER A O 1
ATOM 2159 N N . ILE A 1 258 ? 33.068 -1.850 -17.833 1.00 61.66 258 ILE A N 1
ATOM 2160 C CA . ILE A 1 258 ? 34.068 -1.000 -17.180 1.00 61.66 258 ILE A CA 1
ATOM 2161 C C . ILE A 1 258 ? 33.859 -1.018 -15.669 1.00 61.66 258 ILE A C 1
ATOM 2163 O O . ILE A 1 258 ? 32.731 -0.894 -15.198 1.00 61.66 258 ILE A O 1
ATOM 2167 N N . ILE A 1 259 ? 34.935 -1.172 -14.897 1.00 61.25 259 ILE A N 1
ATOM 2168 C CA . ILE A 1 259 ? 34.892 -0.995 -13.439 1.00 61.25 259 ILE A CA 1
ATOM 2169 C C . ILE A 1 259 ? 35.219 0.463 -13.126 1.00 61.25 259 ILE A C 1
ATOM 2171 O O . ILE A 1 259 ? 36.339 0.921 -13.350 1.00 61.25 259 ILE A O 1
ATOM 2175 N N . ASN A 1 260 ? 34.246 1.178 -12.572 1.00 63.69 260 ASN A N 1
ATOM 2176 C CA . ASN A 1 260 ? 34.333 2.590 -12.232 1.00 63.69 260 ASN A CA 1
ATOM 2177 C C . ASN A 1 260 ? 34.343 2.791 -10.716 1.00 63.69 260 ASN A C 1
ATOM 2179 O O . ASN A 1 260 ? 33.574 2.178 -9.978 1.00 63.69 260 ASN A O 1
ATOM 2183 N N . CYS A 1 261 ? 35.177 3.710 -10.235 1.00 60.53 261 CYS A N 1
ATOM 2184 C CA . CYS A 1 261 ? 35.129 4.165 -8.849 1.00 60.53 261 CYS A CA 1
ATOM 2185 C C . CYS A 1 261 ? 34.231 5.399 -8.718 1.00 60.53 261 CYS A C 1
ATOM 2187 O O . CYS A 1 261 ? 34.510 6.438 -9.318 1.00 60.53 261 CYS A O 1
ATOM 2189 N N . ILE A 1 262 ? 33.197 5.333 -7.873 1.00 59.03 262 ILE A N 1
ATOM 2190 C CA . ILE A 1 262 ? 32.311 6.482 -7.639 1.00 59.03 262 ILE A CA 1
ATOM 2191 C C . ILE A 1 262 ? 32.876 7.354 -6.520 1.00 59.03 262 ILE A C 1
ATOM 2193 O O . ILE A 1 262 ? 32.530 7.222 -5.347 1.00 59.03 262 ILE A O 1
ATOM 2197 N N . SER A 1 263 ? 33.759 8.276 -6.892 1.00 52.41 263 SER A N 1
ATOM 2198 C CA . SER A 1 263 ? 34.158 9.381 -6.020 1.00 52.41 263 SER A CA 1
ATOM 2199 C C . SER A 1 263 ? 33.045 10.434 -5.963 1.00 52.41 263 SER A C 1
ATOM 2201 O O . SER A 1 263 ? 32.636 10.959 -6.995 1.00 52.41 263 SER A O 1
ATOM 2203 N N . LYS A 1 264 ? 32.574 10.791 -4.760 1.00 48.28 264 LYS A N 1
ATOM 2204 C CA . LYS A 1 264 ? 31.686 11.955 -4.548 1.00 48.28 264 LYS A CA 1
ATOM 2205 C C . LYS A 1 264 ? 32.430 13.279 -4.358 1.00 48.28 264 LYS A C 1
ATOM 2207 O O . LYS A 1 264 ? 31.778 14.318 -4.304 1.00 48.28 264 LYS A O 1
ATOM 2212 N N . ASN A 1 265 ? 33.758 13.260 -4.237 1.00 42.78 265 ASN A N 1
ATOM 2213 C CA . ASN A 1 265 ? 34.534 14.457 -3.930 1.00 42.78 265 ASN A CA 1
ATOM 2214 C C . ASN A 1 265 ? 35.251 14.990 -5.176 1.00 42.78 265 ASN A C 1
ATOM 2216 O O . ASN A 1 265 ? 35.956 14.261 -5.873 1.00 42.78 265 ASN A O 1
ATOM 2220 N N . ASN A 1 266 ? 35.057 16.292 -5.399 1.00 43.28 266 ASN A N 1
ATOM 2221 C CA . ASN A 1 266 ? 35.428 17.132 -6.546 1.00 43.28 266 ASN A CA 1
ATOM 2222 C C . ASN A 1 266 ? 36.932 17.198 -6.914 1.00 43.28 266 ASN A C 1
ATOM 2224 O O . ASN A 1 266 ? 37.337 18.128 -7.604 1.00 43.28 266 ASN A O 1
ATOM 2228 N N . SER A 1 267 ? 37.778 16.266 -6.469 1.00 41.81 267 SER A N 1
ATOM 2229 C CA . SER A 1 267 ? 39.215 16.243 -6.788 1.00 41.81 267 SER A CA 1
ATOM 2230 C C . SER A 1 267 ? 39.651 15.081 -7.684 1.00 41.81 267 SER A C 1
ATOM 2232 O O . SER A 1 267 ? 40.745 15.134 -8.237 1.00 41.81 267 SER A O 1
ATOM 2234 N N . CYS A 1 268 ? 38.809 14.062 -7.885 1.00 38.66 268 CYS A N 1
ATOM 2235 C CA . CYS A 1 268 ? 38.994 13.090 -8.963 1.00 38.66 268 CYS A CA 1
ATOM 2236 C C . CYS A 1 268 ? 37.994 13.421 -10.064 1.00 38.66 268 CYS A C 1
ATOM 2238 O O . CYS A 1 268 ? 36.787 13.286 -9.862 1.00 38.66 268 CYS A O 1
ATOM 2240 N N . GLN A 1 269 ? 38.495 13.893 -11.205 1.00 38.53 269 GLN A N 1
ATOM 2241 C CA . GLN A 1 269 ? 37.686 14.012 -12.409 1.00 38.53 269 GLN A CA 1
ATOM 2242 C C . GLN A 1 269 ? 36.997 12.669 -12.704 1.00 38.53 269 GLN A C 1
ATOM 2244 O O . GLN A 1 269 ? 37.562 11.597 -12.490 1.00 38.53 269 GLN A O 1
ATOM 2249 N N . THR A 1 270 ? 35.744 12.793 -13.130 1.00 44.59 270 THR A N 1
ATOM 2250 C CA . THR A 1 270 ? 34.875 11.804 -13.773 1.00 44.59 270 THR A CA 1
ATOM 2251 C C . THR A 1 270 ? 35.585 10.571 -14.342 1.00 44.59 270 THR A C 1
ATOM 2253 O O . THR A 1 270 ? 36.496 10.699 -15.152 1.00 44.59 270 THR A O 1
ATOM 2256 N N . GLU A 1 271 ? 35.077 9.392 -13.962 1.00 47.88 271 GLU A N 1
ATOM 2257 C CA . GLU A 1 271 ? 35.257 8.118 -14.677 1.00 47.88 271 GLU A CA 1
ATOM 2258 C C . GLU A 1 271 ? 36.710 7.664 -14.867 1.00 47.88 271 GLU A C 1
ATOM 2260 O O . GLU A 1 271 ? 37.163 7.392 -15.978 1.00 47.88 271 GLU A O 1
ATOM 2265 N N . GLN A 1 272 ? 37.458 7.505 -13.771 1.00 51.50 272 GLN A N 1
ATOM 2266 C CA . GLN A 1 272 ? 38.668 6.694 -13.853 1.00 51.50 272 GLN A CA 1
ATOM 2267 C C . GLN A 1 272 ? 38.251 5.224 -14.013 1.00 51.50 272 GLN A C 1
ATOM 2269 O O . GLN A 1 272 ? 37.894 4.566 -13.033 1.00 51.50 272 GLN A O 1
ATOM 2274 N N . ILE A 1 273 ? 38.259 4.742 -15.260 1.00 56.66 273 ILE A N 1
ATOM 2275 C CA . ILE A 1 273 ? 38.105 3.321 -15.584 1.00 56.66 273 ILE A CA 1
ATOM 2276 C C . ILE A 1 273 ? 39.297 2.603 -14.959 1.00 56.66 273 ILE A C 1
ATOM 2278 O O . ILE A 1 273 ? 40.446 2.841 -15.335 1.00 56.66 273 ILE A O 1
ATOM 2282 N N . ILE A 1 274 ? 39.023 1.782 -13.951 1.00 58.94 274 ILE A N 1
ATOM 2283 C CA . ILE A 1 274 ? 40.050 1.025 -13.233 1.00 58.94 274 ILE A CA 1
ATOM 2284 C C . ILE A 1 274 ? 40.458 -0.192 -14.051 1.00 58.94 274 ILE A C 1
ATOM 2286 O O . ILE A 1 274 ? 41.638 -0.526 -14.085 1.00 58.94 274 ILE A O 1
ATOM 2290 N N . ASP A 1 275 ? 39.489 -0.823 -14.715 1.00 57.81 275 ASP A N 1
ATOM 2291 C CA . ASP A 1 275 ? 39.727 -1.989 -15.551 1.00 57.81 275 ASP A CA 1
ATOM 2292 C C . ASP A 1 275 ? 38.616 -2.178 -16.595 1.00 57.81 275 ASP A C 1
ATOM 2294 O O . ASP A 1 275 ? 37.500 -1.658 -16.452 1.00 57.81 275 ASP A O 1
ATOM 2298 N N . TYR A 1 276 ? 38.935 -2.952 -17.628 1.00 58.59 276 TYR A N 1
ATOM 2299 C CA . TYR A 1 276 ? 38.040 -3.367 -18.697 1.00 58.59 276 TYR A CA 1
ATOM 2300 C C . TYR A 1 276 ? 37.840 -4.880 -18.643 1.00 58.59 276 TYR A C 1
ATOM 2302 O O . TYR A 1 276 ? 38.745 -5.662 -18.925 1.00 58.59 276 TYR A O 1
ATOM 2310 N N . VAL A 1 277 ? 36.614 -5.304 -18.364 1.00 51.81 277 VAL A N 1
ATOM 2311 C CA . VAL A 1 277 ? 36.244 -6.717 -18.360 1.00 51.81 277 VAL A CA 1
ATOM 2312 C C . VAL A 1 277 ? 35.667 -7.064 -19.726 1.00 51.81 277 VAL A C 1
ATOM 2314 O O . VAL A 1 277 ? 34.558 -6.649 -20.067 1.00 51.81 277 VAL A O 1
ATOM 2317 N N . ASN A 1 278 ? 36.429 -7.809 -20.529 1.00 48.03 278 ASN A N 1
ATOM 2318 C CA . ASN A 1 278 ? 35.945 -8.329 -21.802 1.00 48.03 278 ASN A CA 1
ATOM 2319 C C . ASN A 1 278 ? 35.034 -9.539 -21.556 1.00 48.03 278 ASN A C 1
ATOM 2321 O O . ASN A 1 278 ? 35.494 -10.615 -21.178 1.00 48.03 278 ASN A O 1
ATOM 2325 N N . ILE A 1 279 ? 33.743 -9.347 -21.803 1.00 47.28 279 ILE A N 1
ATOM 2326 C CA . ILE A 1 279 ? 32.695 -10.350 -21.640 1.00 47.28 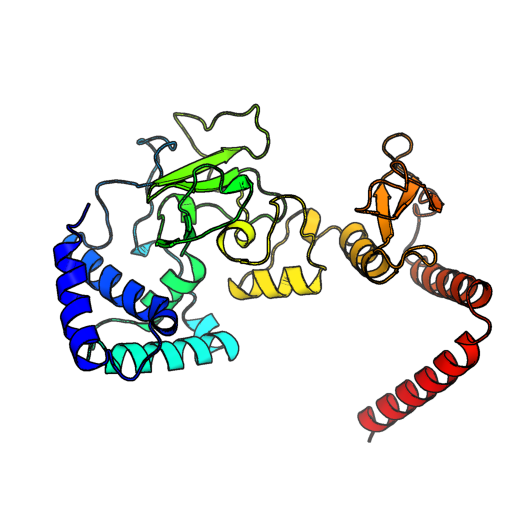279 ILE A CA 1
ATOM 2327 C C . ILE A 1 279 ? 32.368 -11.088 -22.951 1.00 47.28 279 ILE A C 1
ATOM 2329 O O . ILE A 1 279 ? 31.495 -11.941 -22.959 1.00 47.28 279 ILE A O 1
ATOM 2333 N N . SER A 1 280 ? 33.097 -10.853 -24.054 1.00 42.06 280 SER A N 1
ATOM 2334 C CA . SER A 1 280 ? 32.934 -11.646 -25.298 1.00 42.06 280 SER A CA 1
ATOM 2335 C C . SER A 1 280 ? 33.323 -13.122 -25.159 1.00 42.06 280 SER A C 1
ATOM 2337 O O . SER A 1 280 ? 32.973 -13.924 -26.015 1.00 42.06 280 SER A O 1
ATOM 2339 N N . ILE A 1 281 ? 34.025 -13.495 -24.085 1.00 41.50 281 ILE A N 1
ATOM 2340 C CA . ILE A 1 281 ? 34.381 -14.891 -23.774 1.00 41.50 281 ILE A CA 1
ATOM 2341 C C . ILE A 1 281 ? 33.184 -15.640 -23.140 1.00 41.50 281 ILE A C 1
ATOM 2343 O O . ILE A 1 281 ? 33.258 -16.839 -22.909 1.00 41.50 281 ILE A O 1
ATOM 2347 N N . ILE A 1 282 ? 32.078 -14.941 -22.849 1.00 44.69 282 ILE A N 1
ATOM 2348 C CA . ILE A 1 282 ? 30.921 -15.469 -22.103 1.00 44.69 282 ILE A CA 1
ATOM 2349 C C . ILE A 1 282 ? 29.925 -16.217 -23.003 1.00 44.69 282 ILE A C 1
ATOM 2351 O O . ILE A 1 282 ? 29.071 -16.949 -22.503 1.00 44.69 282 ILE A O 1
ATOM 2355 N N . ASP A 1 283 ? 30.067 -16.122 -24.323 1.00 39.53 283 ASP A N 1
ATOM 2356 C CA . ASP A 1 283 ? 29.286 -16.960 -25.221 1.00 39.53 283 ASP A CA 1
ATOM 2357 C C . ASP A 1 283 ? 29.897 -18.365 -25.262 1.00 39.53 283 ASP A C 1
ATOM 2359 O O . ASP A 1 283 ? 30.996 -18.563 -25.772 1.00 39.53 283 ASP A O 1
ATOM 2363 N N . TYR A 1 284 ? 29.117 -19.321 -24.755 1.00 39.72 284 TYR A N 1
ATOM 2364 C CA . TYR A 1 284 ? 29.255 -20.780 -24.811 1.00 39.72 284 TYR A CA 1
ATOM 2365 C C . TYR A 1 284 ? 29.725 -21.492 -23.525 1.00 39.72 284 TYR A C 1
ATOM 2367 O O . TYR A 1 284 ? 30.906 -21.688 -23.263 1.00 39.72 284 TYR A O 1
ATOM 2375 N N . THR A 1 285 ? 28.706 -22.056 -22.856 1.00 35.84 285 THR A N 1
ATOM 2376 C CA . THR A 1 285 ? 28.658 -23.270 -22.011 1.00 35.84 285 THR A CA 1
ATOM 2377 C C . THR A 1 285 ? 28.684 -23.137 -20.480 1.00 35.84 285 THR A C 1
ATOM 2379 O O . THR A 1 285 ? 29.407 -22.353 -19.867 1.00 35.84 285 THR A O 1
ATOM 2382 N N . GLU A 1 286 ? 27.851 -23.984 -19.863 1.00 37.62 286 GLU A N 1
ATOM 2383 C CA . GLU A 1 286 ? 27.603 -24.183 -18.426 1.00 37.62 286 GLU A CA 1
ATOM 2384 C C . GLU A 1 286 ? 28.843 -24.644 -17.622 1.00 37.62 286 GLU A C 1
ATOM 2386 O O . GLU A 1 286 ? 28.772 -24.753 -16.404 1.00 37.62 286 GLU A O 1
ATOM 2391 N N . GLN A 1 287 ? 29.998 -24.849 -18.270 1.00 41.78 287 GLN A N 1
ATOM 2392 C CA . GLN A 1 287 ? 31.300 -25.139 -17.637 1.00 41.78 287 GLN A CA 1
ATOM 2393 C C . GLN A 1 287 ? 32.066 -23.878 -17.190 1.00 41.78 287 GLN A C 1
ATOM 2395 O O . GLN A 1 287 ? 33.180 -23.952 -16.680 1.00 41.78 287 GLN A O 1
ATOM 2400 N N . SER A 1 288 ? 31.478 -22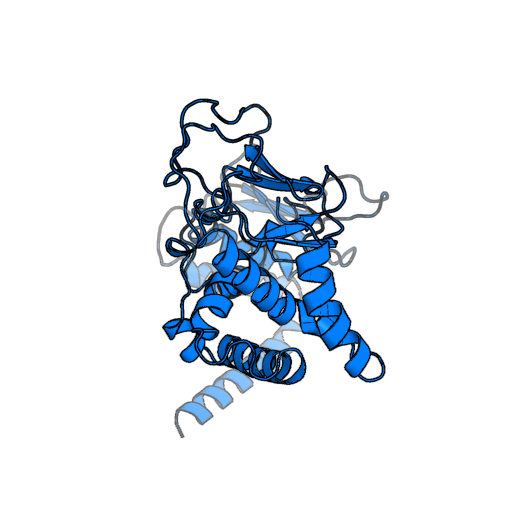.699 -17.378 1.00 43.75 288 SER A N 1
ATOM 2401 C CA . SER A 1 288 ? 32.105 -21.413 -17.071 1.00 43.75 288 SER A CA 1
ATOM 2402 C C . SER A 1 288 ? 32.252 -21.133 -15.567 1.00 43.75 288 SER A C 1
ATOM 2404 O O . SER A 1 288 ? 33.132 -20.365 -15.188 1.00 43.75 288 SER A O 1
ATOM 2406 N N . ILE A 1 289 ? 31.460 -21.784 -14.705 1.00 40.12 289 ILE A N 1
ATOM 2407 C CA . ILE A 1 289 ? 31.442 -21.574 -13.242 1.00 40.12 289 ILE A CA 1
ATOM 2408 C C . ILE A 1 289 ? 32.793 -21.906 -12.585 1.00 40.12 289 ILE A C 1
ATOM 2410 O O . ILE A 1 289 ? 33.306 -21.082 -11.829 1.00 40.12 289 ILE A O 1
ATOM 2414 N N . ASP A 1 290 ? 33.417 -23.027 -12.946 1.00 42.03 290 ASP A N 1
ATOM 2415 C CA . ASP A 1 290 ? 34.700 -23.447 -12.358 1.00 42.03 290 ASP A CA 1
ATOM 2416 C C . ASP A 1 290 ? 35.857 -22.538 -12.810 1.00 42.03 290 ASP A C 1
ATOM 2418 O O . ASP A 1 290 ? 36.737 -22.179 -12.029 1.00 42.03 290 ASP A O 1
ATOM 2422 N N . ILE A 1 291 ? 35.793 -22.050 -14.054 1.00 44.72 291 ILE A N 1
ATOM 2423 C CA . ILE A 1 291 ? 36.762 -21.093 -14.608 1.00 44.72 291 ILE A CA 1
ATOM 2424 C C . ILE A 1 291 ? 36.616 -19.710 -13.936 1.00 44.72 291 ILE A C 1
ATOM 2426 O O . ILE A 1 291 ? 37.605 -18.982 -13.794 1.00 44.72 291 ILE A O 1
ATOM 2430 N N . TYR A 1 292 ? 35.403 -19.330 -13.500 1.00 46.34 292 TYR A N 1
ATOM 2431 C CA . TYR A 1 292 ? 35.152 -18.080 -12.766 1.00 46.34 292 TYR A CA 1
ATOM 2432 C C . TYR A 1 292 ? 35.764 -18.099 -11.364 1.00 46.34 292 TYR A C 1
ATOM 2434 O O . TYR A 1 292 ? 36.414 -17.123 -10.980 1.00 46.34 292 TYR A O 1
ATOM 2442 N N . GLU A 1 293 ? 35.584 -19.185 -10.612 1.00 47.06 293 GLU A N 1
ATOM 2443 C CA . GLU A 1 293 ? 36.175 -19.330 -9.277 1.00 47.06 293 GLU A CA 1
ATOM 2444 C C . GLU A 1 293 ? 37.701 -19.437 -9.346 1.00 47.06 293 GLU A C 1
ATOM 2446 O O . GLU A 1 293 ? 38.396 -18.824 -8.533 1.00 47.06 293 GLU A O 1
ATOM 2451 N N . GLU A 1 294 ? 38.235 -20.111 -10.367 1.00 49.53 294 GLU A N 1
ATOM 2452 C CA . GLU A 1 294 ? 39.675 -20.212 -10.608 1.00 49.53 294 GLU A CA 1
ATOM 2453 C C . GLU A 1 294 ? 40.292 -18.847 -10.955 1.00 49.53 294 GLU A C 1
ATOM 2455 O O . GLU A 1 294 ? 41.300 -18.448 -10.370 1.00 49.53 294 GLU A O 1
ATOM 2460 N N . LYS A 1 295 ? 39.673 -18.057 -11.845 1.00 49.75 295 LYS A N 1
ATOM 2461 C CA . LYS A 1 295 ? 40.189 -16.721 -12.202 1.00 49.75 295 LYS A CA 1
ATOM 2462 C C . LYS A 1 295 ? 40.058 -15.699 -11.081 1.00 49.75 295 LYS A C 1
ATOM 2464 O O . LYS A 1 295 ? 40.977 -14.901 -10.902 1.00 49.75 295 LYS A O 1
ATOM 2469 N N . LEU A 1 296 ? 38.962 -15.713 -10.322 1.00 48.06 296 LEU A N 1
ATOM 2470 C CA . LEU A 1 296 ? 38.821 -14.865 -9.135 1.00 48.06 296 LEU A CA 1
ATOM 2471 C C . LEU A 1 296 ? 39.857 -15.239 -8.071 1.00 48.06 296 LEU A C 1
ATOM 2473 O O . LEU A 1 296 ? 40.470 -14.344 -7.495 1.00 48.06 296 LEU A O 1
ATOM 2477 N N . SER A 1 297 ? 40.126 -16.534 -7.892 1.00 50.81 297 SER A N 1
ATOM 2478 C CA . SER A 1 297 ? 41.180 -17.039 -7.002 1.00 50.81 297 SER A CA 1
ATOM 2479 C C . SER A 1 297 ? 42.586 -16.639 -7.473 1.00 50.81 297 SER A C 1
ATOM 2481 O O . SER A 1 297 ? 43.408 -16.217 -6.661 1.00 50.81 297 SER A O 1
ATOM 2483 N N . ASN A 1 298 ? 42.853 -16.664 -8.783 1.00 51.09 298 ASN A N 1
ATOM 2484 C CA . ASN A 1 298 ? 44.118 -16.205 -9.372 1.00 51.09 298 ASN A CA 1
ATOM 2485 C C . ASN A 1 298 ? 44.313 -14.687 -9.210 1.00 51.09 298 ASN A C 1
ATOM 2487 O O . ASN A 1 298 ? 45.397 -14.227 -8.859 1.00 51.09 298 ASN A O 1
ATOM 2491 N N . ILE A 1 299 ? 43.254 -13.891 -9.388 1.00 49.25 299 ILE A N 1
ATOM 2492 C CA . ILE A 1 299 ? 43.271 -12.443 -9.123 1.00 49.25 299 ILE A CA 1
ATOM 2493 C C . ILE A 1 299 ? 43.482 -12.171 -7.622 1.00 49.25 299 ILE A C 1
ATOM 2495 O O . ILE A 1 299 ? 44.248 -11.285 -7.253 1.00 49.25 299 ILE A O 1
ATOM 2499 N N . GLN A 1 300 ? 42.874 -12.968 -6.743 1.00 44.38 300 GLN A N 1
ATOM 2500 C CA . GLN A 1 300 ? 43.036 -12.883 -5.289 1.00 44.38 300 GLN A CA 1
ATOM 2501 C C . GLN A 1 300 ? 44.456 -13.256 -4.815 1.00 44.38 300 GLN A C 1
ATOM 2503 O O . GLN A 1 300 ? 44.937 -12.684 -3.834 1.00 44.38 300 GLN A O 1
ATOM 2508 N N . GLN A 1 301 ? 45.145 -14.165 -5.519 1.00 45.88 301 GLN A N 1
ATOM 2509 C CA . GLN A 1 301 ? 46.568 -14.479 -5.309 1.00 45.88 301 GLN A CA 1
ATOM 2510 C C . GLN A 1 301 ? 47.490 -13.340 -5.757 1.00 45.88 301 GLN A C 1
ATOM 2512 O O . GLN A 1 301 ? 48.470 -13.045 -5.081 1.00 45.88 301 GLN A O 1
ATOM 2517 N N . ILE A 1 302 ? 47.162 -12.672 -6.866 1.00 47.97 302 ILE A N 1
ATOM 2518 C CA . ILE A 1 302 ? 47.935 -11.530 -7.381 1.00 47.97 302 ILE A CA 1
ATOM 2519 C C . ILE A 1 302 ? 47.785 -10.297 -6.472 1.00 47.97 302 ILE A C 1
ATOM 2521 O O . ILE A 1 302 ? 48.706 -9.489 -6.369 1.00 47.97 302 ILE A O 1
ATOM 2525 N N . LEU A 1 303 ? 46.636 -10.141 -5.805 1.00 40.97 303 LEU A N 1
ATOM 2526 C CA . LEU A 1 303 ? 46.288 -8.923 -5.067 1.00 40.97 303 LEU A CA 1
ATOM 2527 C C . LEU A 1 303 ? 46.583 -8.952 -3.554 1.00 40.97 303 LEU A C 1
ATOM 2529 O O . LEU A 1 303 ? 46.429 -7.911 -2.915 1.00 40.97 303 LEU A O 1
ATOM 2533 N N . HIS A 1 304 ? 47.000 -10.075 -2.951 1.00 44.22 304 HIS A N 1
ATOM 2534 C CA . HIS A 1 304 ? 47.310 -10.112 -1.510 1.00 44.22 304 HIS A CA 1
ATOM 2535 C C . HIS A 1 304 ? 48.298 -11.231 -1.114 1.00 44.22 304 HIS A C 1
ATOM 2537 O O . HIS A 1 304 ? 47.971 -12.413 -1.197 1.00 44.22 304 HIS A O 1
ATOM 2543 N N . GLU A 1 305 ? 49.450 -10.873 -0.531 1.00 43.00 305 GLU A N 1
ATOM 2544 C CA . GLU A 1 305 ? 50.417 -11.837 0.046 1.00 43.00 305 GLU A CA 1
ATOM 2545 C C . GLU A 1 305 ? 49.871 -12.574 1.293 1.00 43.00 305 GLU A C 1
ATOM 2547 O O . GLU A 1 305 ? 50.309 -13.673 1.618 1.00 43.00 305 GLU A O 1
ATOM 2552 N N . ASN A 1 306 ? 48.848 -12.021 1.960 1.00 44.78 306 ASN A N 1
ATOM 2553 C CA . ASN A 1 306 ? 48.251 -12.588 3.182 1.00 44.78 306 ASN A CA 1
ATOM 2554 C C . ASN A 1 306 ? 46.984 -13.447 2.946 1.00 44.78 306 ASN A C 1
ATOM 2556 O O . ASN A 1 306 ? 46.368 -13.906 3.908 1.00 44.78 306 ASN A O 1
ATOM 2560 N N . SER A 1 307 ? 46.584 -13.695 1.690 1.00 47.06 307 SER A N 1
ATOM 2561 C CA . SER A 1 307 ? 45.386 -14.491 1.341 1.00 47.06 307 SER A CA 1
ATOM 2562 C C . SER A 1 307 ? 45.475 -15.965 1.755 1.00 47.06 307 SER A C 1
ATOM 2564 O O . SER A 1 307 ? 44.450 -16.613 1.961 1.00 47.06 307 SER A O 1
ATOM 2566 N N . ILE A 1 308 ? 46.694 -16.499 1.895 1.00 46.94 308 ILE A N 1
ATOM 2567 C CA . ILE A 1 308 ? 46.942 -17.918 2.196 1.00 46.94 308 ILE A CA 1
ATOM 2568 C C . ILE A 1 308 ? 46.420 -18.291 3.595 1.00 46.94 308 ILE A C 1
ATOM 2570 O O . ILE A 1 308 ? 45.828 -19.355 3.766 1.00 46.94 308 ILE A O 1
ATOM 2574 N N . LEU A 1 309 ? 46.556 -17.399 4.582 1.00 43.94 309 LEU A N 1
ATOM 2575 C CA . LEU A 1 309 ? 46.092 -17.644 5.955 1.00 43.94 309 LEU A CA 1
ATOM 2576 C C . LEU A 1 309 ? 44.557 -17.663 6.061 1.00 43.94 309 LEU A C 1
ATOM 2578 O O . LEU A 1 309 ? 43.993 -18.507 6.754 1.00 43.94 309 LEU A O 1
ATOM 2582 N N . LEU A 1 310 ? 43.874 -16.786 5.321 1.00 44.91 310 LEU A N 1
ATOM 2583 C CA . LEU A 1 310 ? 42.407 -16.701 5.296 1.00 44.91 310 LEU A CA 1
ATOM 2584 C C . LEU A 1 310 ? 41.750 -17.894 4.585 1.00 44.91 310 LEU A C 1
ATOM 2586 O O . LEU A 1 310 ? 40.657 -18.314 4.968 1.00 44.91 310 LEU A O 1
ATOM 2590 N N . LEU A 1 311 ? 42.416 -18.462 3.576 1.00 46.38 311 LEU A N 1
ATOM 2591 C CA . LEU A 1 311 ? 41.974 -19.690 2.909 1.00 46.38 311 LEU A CA 1
ATOM 2592 C C . LEU A 1 311 ? 42.106 -20.909 3.834 1.00 46.38 311 LEU A C 1
ATOM 2594 O O . LEU A 1 311 ? 41.160 -21.685 3.958 1.00 46.38 311 LEU A O 1
ATOM 2598 N N . GLN A 1 312 ? 43.215 -21.012 4.572 1.00 47.69 312 GLN A N 1
ATOM 2599 C CA . GLN A 1 312 ? 43.436 -22.097 5.535 1.00 47.69 312 GLN A CA 1
ATOM 2600 C C . GLN A 1 312 ? 42.455 -22.064 6.722 1.00 47.69 312 GLN A C 1
ATOM 2602 O O . GLN A 1 312 ? 42.095 -23.117 7.253 1.00 47.69 312 GLN A O 1
ATOM 2607 N N . GLU A 1 313 ? 41.992 -20.886 7.152 1.00 47.28 313 GLU A N 1
ATOM 2608 C CA . GLU A 1 313 ? 40.948 -20.779 8.184 1.00 47.28 313 GLU A CA 1
ATOM 2609 C C . GLU A 1 313 ? 39.544 -21.109 7.656 1.00 47.28 313 GLU A C 1
ATOM 2611 O O . GLU A 1 313 ? 38.747 -21.729 8.368 1.00 47.28 313 GLU A O 1
ATOM 2616 N N . ARG A 1 314 ? 39.243 -20.771 6.395 1.00 45.41 314 ARG A N 1
ATOM 2617 C CA . ARG A 1 314 ? 37.965 -21.114 5.751 1.00 45.41 314 ARG A CA 1
ATOM 2618 C C . ARG A 1 314 ? 37.805 -22.611 5.502 1.00 45.41 314 ARG A C 1
ATOM 2620 O O . ARG A 1 314 ? 36.722 -23.135 5.756 1.00 45.41 314 ARG A O 1
ATOM 2627 N N . GLU A 1 315 ? 38.859 -23.307 5.080 1.00 44.56 315 GLU A N 1
ATOM 2628 C CA . GLU A 1 315 ? 38.823 -24.769 4.924 1.00 44.56 315 GLU A CA 1
ATOM 2629 C C . GLU A 1 315 ? 38.571 -25.473 6.263 1.00 44.56 315 GLU A C 1
ATOM 2631 O O . GLU A 1 315 ? 37.747 -26.385 6.343 1.00 44.56 315 GLU A O 1
ATOM 2636 N N . LYS A 1 316 ? 39.192 -24.999 7.352 1.00 42.66 316 LYS A N 1
ATOM 2637 C CA . LYS A 1 316 ? 38.942 -25.535 8.701 1.00 42.66 316 LYS A CA 1
ATOM 2638 C C . LYS A 1 316 ? 37.487 -25.349 9.136 1.00 42.66 316 LYS A C 1
ATOM 2640 O O . LYS A 1 316 ? 36.897 -26.280 9.678 1.00 42.66 316 LYS A O 1
ATOM 2645 N N . LEU A 1 317 ? 36.892 -24.184 8.871 1.00 39.28 317 LEU A N 1
ATOM 2646 C CA . LEU A 1 317 ? 35.477 -23.913 9.159 1.00 39.28 317 LEU A CA 1
ATOM 2647 C C . LEU A 1 317 ? 34.529 -24.788 8.330 1.00 39.28 317 LEU A C 1
ATOM 2649 O O . LEU A 1 317 ? 33.529 -25.267 8.863 1.00 39.28 317 LEU A O 1
ATOM 2653 N N . PHE A 1 318 ? 34.857 -25.037 7.061 1.00 42.44 318 PHE A N 1
ATOM 2654 C CA . PHE A 1 318 ? 34.077 -25.905 6.178 1.00 42.44 318 PHE A CA 1
ATOM 2655 C C . PHE A 1 318 ? 34.078 -27.367 6.655 1.00 42.44 318 PHE A C 1
ATOM 2657 O O . PHE A 1 318 ? 33.017 -27.987 6.735 1.00 42.44 318 PHE A O 1
ATOM 2664 N N . PHE A 1 319 ? 35.234 -27.896 7.074 1.00 40.00 319 PHE A N 1
ATOM 2665 C CA . PHE A 1 319 ? 35.330 -29.255 7.625 1.00 40.00 319 PHE A CA 1
ATOM 2666 C C . PHE A 1 319 ? 34.637 -29.407 8.986 1.00 40.00 319 PHE A C 1
ATOM 2668 O O . PHE A 1 319 ? 34.025 -30.443 9.247 1.00 40.00 319 PHE A O 1
ATOM 2675 N N . VAL A 1 320 ? 34.673 -28.380 9.841 1.00 37.41 320 VAL A N 1
ATOM 2676 C CA . VAL A 1 320 ? 33.912 -28.369 11.105 1.00 37.41 320 VAL A CA 1
ATOM 2677 C C . VAL A 1 320 ? 32.404 -28.390 10.835 1.00 37.41 320 VAL A C 1
ATOM 2679 O O . VAL A 1 320 ? 31.681 -29.138 11.489 1.00 37.41 320 VAL A O 1
ATOM 2682 N N . TYR A 1 321 ? 31.933 -27.637 9.837 1.00 34.97 321 TYR A N 1
ATOM 2683 C CA . TYR A 1 321 ? 30.522 -27.629 9.438 1.00 34.97 321 TYR A CA 1
ATOM 2684 C C . TYR A 1 321 ? 30.067 -28.963 8.838 1.00 34.97 321 TYR A C 1
ATOM 2686 O O . TYR A 1 321 ? 28.995 -29.444 9.186 1.00 34.97 321 TYR A O 1
ATOM 2694 N N . GLN A 1 322 ? 30.880 -29.597 7.985 1.00 40.34 322 GLN A N 1
ATOM 2695 C CA . GLN A 1 322 ? 30.554 -30.924 7.452 1.00 40.34 322 GLN A CA 1
ATOM 2696 C C . GLN A 1 322 ? 30.510 -31.999 8.538 1.00 40.34 322 GLN A C 1
ATOM 2698 O O . GLN A 1 322 ? 29.687 -32.906 8.460 1.00 40.34 322 GLN A O 1
ATOM 2703 N N . LYS A 1 323 ? 31.365 -31.902 9.559 1.00 40.62 323 LYS A N 1
ATOM 2704 C CA . LYS A 1 323 ? 31.356 -32.854 10.671 1.00 40.62 323 LYS A CA 1
ATOM 2705 C C . LYS A 1 323 ? 30.111 -32.696 11.553 1.00 40.62 323 LYS A C 1
ATOM 2707 O O . LYS A 1 323 ? 29.508 -33.691 11.910 1.00 40.62 323 LYS A O 1
ATOM 2712 N N . LEU A 1 324 ? 29.670 -31.459 11.799 1.00 39.12 324 LEU A N 1
ATOM 2713 C CA . LEU A 1 324 ? 28.435 -31.148 12.539 1.00 39.12 324 LEU A CA 1
ATOM 2714 C C . LEU A 1 324 ? 27.136 -31.506 11.800 1.00 39.12 324 LEU A C 1
ATOM 2716 O O . LEU A 1 324 ? 26.078 -31.520 12.415 1.00 39.12 324 LEU A O 1
ATOM 2720 N N . ILE A 1 325 ? 27.196 -31.716 10.484 1.00 44.50 325 ILE A N 1
ATOM 2721 C CA . ILE A 1 325 ? 26.045 -32.133 9.669 1.00 44.50 325 ILE A CA 1
ATOM 2722 C C . ILE A 1 325 ? 25.942 -33.666 9.590 1.00 44.50 325 ILE A C 1
ATOM 2724 O O . ILE A 1 325 ? 24.866 -34.188 9.306 1.00 44.50 325 ILE A O 1
ATOM 2728 N N . ASN A 1 326 ? 27.046 -34.378 9.825 1.00 45.81 326 ASN A N 1
ATOM 2729 C CA . ASN A 1 326 ? 27.135 -35.831 9.665 1.00 45.81 326 ASN A CA 1
ATOM 2730 C C . ASN A 1 326 ? 27.152 -36.616 10.992 1.00 45.81 326 ASN A C 1
ATOM 2732 O O . ASN A 1 326 ? 27.026 -37.839 10.942 1.00 45.81 326 ASN A O 1
ATOM 2736 N N . ASP A 1 327 ? 27.294 -35.933 12.131 1.00 40.62 327 ASP A N 1
ATOM 2737 C CA . ASP A 1 327 ? 27.077 -36.453 13.491 1.00 40.62 327 ASP A CA 1
ATOM 2738 C C . ASP A 1 327 ? 25.715 -35.960 14.013 1.00 40.62 327 ASP A C 1
ATOM 2740 O O . ASP A 1 327 ? 25.012 -36.748 14.693 1.00 40.62 327 ASP A O 1
#

Foldseek 3Di:
DDDCVVLCVLQVVLCVVPVPPDDPVLQQLLSVLVVVVVVCVPQVQDDPDALQPQEAPPDDFDGLVPFFQCLVVLVVDPVNVVSVVSNVVVNCSRPNPPQPPDPSSSVSSSCQQQKFFADADQVLQQDDDTPGIDGGRRVSLAAADLDFQWEWHHHHHHIYIAGPPNVDGHDNHDDPRDPGHYHPCSGPPNPPNHSPPDDDALVVVQVVVVSNVDDHPHPCNVPVPNNVQCVVQQVDADPVPRAGWHWAQDPVDNQKIFTFGDDPDPPDPPTPRPDIDRNPVVPDDPVVVVVVVVVVVVVVVVPDPPVVVVVVVVVVVVVVVVVVVVD